Protein AF-A0A316PPR6-F1 (afdb_monomer_lite)

pLDDT: mean 92.32, std 10.1, range [33.56, 98.56]

Secondary structure (DSSP, 8-state):
----PPPPEEE-HHHHHHHHHHHHHHHHHH--EEEEETTT---GGGHHHHTTT--EEEESSHHHHHHHHHHH-SEEEEE-SS--HHHHHHHGGG-SEEEESSHHHHHHHHHHHHHTT-EEEEEEE-SSSS-SSEEGGGS-SSPPTTEEEEEE--S-TT-HHHHHHHHHHHHHHHTTTGGG-SEEEEEE---TT-TTS-HHHHHHHHHHHHHHH--EEEEEESHHHHTTTEEE-SSPPP-SSPPPTT---EEEEETTEEEE----

Radius of gyration: 19.46 Å; chains: 1; bounding box: 50×43×54 Å

Foldseek 3Di:
DPPPDFFFKEFAPVVLVVLLVLQLVLCVLLVAAEAEACVQPVQLLCLCVSLVRHQWYEDAFLVVLQSGCVRNVHAGEYEPPPDDPVRLVSNLVSHLEYEYQDPVCCVVRVVVSVVVVRQYEYEEECPPDPDGGDHLQRDDLEDDPRHQEYEYPQDDLQALVSLLVVVVVCCVRVVSPLLSHAAYEPEDQHLSQDPPGPSVSNSVSSNVSCVVRVHRYYYYHRCSSCPVRMDGDNDAPDDPDDDPPPRRFHWYDDPPHIDTDDHD

Sequence (264 aa):
MEHQTTPPLLIDLEQLRANLEQIWAVTQRTKSRILLDQTAFPAWPLYPMLGLYLSGTTAGTATLARQGLRYMDRDSHGVASGLSPEEFSALLPCCHNITFDSWDQWRQFGPEARAKGVSCALRVTDGRLCRPGIPLDALPEQLPNGINGLQLQLLDPSDPTHLAAALDQVEARLGGLLPGLFQFSVGGSFPLTDPAFDLAGLEEILRRFRARWGLLLYLEVGDAVGRSACAPLPHPPEFPFPFPEGYPPIYVKQGSGARPFSHF

Structure (mmCIF, N/CA/C/O backbone):
data_AF-A0A316PPR6-F1
#
_entry.id   AF-A0A316PPR6-F1
#
loop_
_atom_site.group_PDB
_atom_site.id
_atom_site.type_symbol
_atom_site.label_atom_id
_atom_site.label_alt_id
_atom_site.label_comp_id
_atom_site.label_asym_id
_atom_site.label_entity_id
_atom_site.label_seq_id
_atom_site.pdbx_PDB_ins_code
_atom_site.Cartn_x
_atom_site.Cartn_y
_atom_site.Cartn_z
_atom_site.occupancy
_atom_site.B_iso_or_equiv
_atom_site.auth_seq_id
_atom_site.auth_comp_id
_atom_site.auth_asym_id
_atom_site.auth_atom_id
_atom_site.pdbx_PDB_model_num
ATOM 1 N N . MET A 1 1 ? 33.642 15.760 -10.240 1.00 33.56 1 MET A N 1
ATOM 2 C CA . MET A 1 1 ? 32.846 14.920 -9.326 1.00 33.56 1 MET A CA 1
ATOM 3 C C . MET A 1 1 ? 31.897 14.129 -10.196 1.00 33.56 1 MET A C 1
ATOM 5 O O . MET A 1 1 ? 30.997 14.727 -10.768 1.00 33.56 1 MET A O 1
ATOM 9 N N . GLU A 1 2 ? 32.166 12.844 -10.409 1.00 34.41 2 GLU A N 1
ATOM 10 C CA . GLU A 1 2 ? 31.222 11.970 -11.108 1.00 34.41 2 GLU A CA 1
ATOM 11 C C . GLU A 1 2 ? 29.957 11.888 -10.255 1.00 34.41 2 GLU A C 1
ATOM 13 O O . GLU A 1 2 ? 29.990 11.397 -9.127 1.00 34.41 2 GLU A O 1
ATOM 18 N N . HIS A 1 3 ? 28.847 12.427 -10.760 1.00 41.66 3 HIS A N 1
ATOM 19 C CA . HIS A 1 3 ? 27.539 12.052 -10.249 1.00 41.66 3 HIS A CA 1
ATOM 20 C C . HIS A 1 3 ? 27.423 10.543 -10.458 1.00 41.66 3 HIS A C 1
ATOM 22 O O . HIS A 1 3 ? 27.308 10.090 -11.597 1.00 41.66 3 HIS A O 1
ATOM 28 N N . GLN A 1 4 ? 27.504 9.772 -9.372 1.00 37.00 4 GLN A N 1
ATOM 29 C CA . GLN A 1 4 ? 27.180 8.351 -9.376 1.00 37.00 4 GLN A CA 1
ATOM 30 C C . GLN A 1 4 ? 25.702 8.243 -9.761 1.00 37.00 4 GLN A C 1
ATOM 32 O O . GLN A 1 4 ? 24.800 8.410 -8.944 1.00 37.00 4 GLN A O 1
ATOM 37 N N . THR A 1 5 ? 25.459 8.099 -11.057 1.00 64.88 5 THR A N 1
ATOM 38 C CA . THR A 1 5 ? 24.130 7.971 -11.631 1.00 64.88 5 THR A CA 1
ATOM 39 C C . THR A 1 5 ? 23.692 6.533 -11.407 1.00 64.88 5 THR A C 1
ATOM 41 O O . THR A 1 5 ? 24.414 5.594 -11.743 1.00 64.88 5 THR A O 1
ATOM 44 N N . THR A 1 6 ? 22.532 6.344 -10.775 1.00 69.81 6 THR A N 1
ATOM 45 C CA . THR A 1 6 ? 21.909 5.022 -10.678 1.00 69.81 6 THR A CA 1
ATOM 46 C C . THR A 1 6 ? 21.795 4.452 -12.094 1.00 69.81 6 THR A C 1
ATOM 48 O O . THR A 1 6 ? 21.310 5.164 -12.980 1.00 69.81 6 THR A O 1
ATOM 51 N N . PRO A 1 7 ? 22.270 3.217 -12.345 1.00 83.31 7 PRO A N 1
ATOM 52 C CA . PRO A 1 7 ? 22.237 2.657 -13.686 1.00 83.31 7 PRO A CA 1
ATOM 53 C C . PRO A 1 7 ? 20.787 2.570 -14.189 1.00 83.31 7 PRO A C 1
ATOM 55 O O . PRO A 1 7 ? 19.878 2.351 -13.381 1.00 83.31 7 PRO A O 1
ATOM 58 N N . PRO A 1 8 ? 20.558 2.702 -15.508 1.00 89.88 8 PRO A N 1
ATOM 59 C CA . PRO A 1 8 ? 19.261 2.424 -16.112 1.00 89.88 8 PRO A CA 1
ATOM 60 C C . PRO A 1 8 ? 18.692 1.068 -15.706 1.00 89.88 8 PRO A C 1
ATOM 62 O O . PRO A 1 8 ? 19.435 0.135 -15.411 1.00 89.88 8 PRO A O 1
ATOM 65 N N . LEU A 1 9 ? 17.369 0.940 -15.733 1.00 92.19 9 LEU A N 1
ATOM 66 C CA . LEU A 1 9 ? 16.695 -0.328 -15.46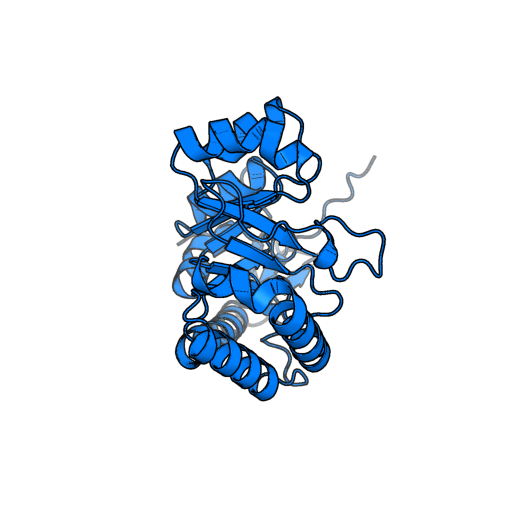2 1.00 92.19 9 LEU A CA 1
ATOM 67 C C . LEU A 1 9 ? 16.468 -1.089 -16.768 1.00 92.19 9 LEU A C 1
ATOM 69 O O . LEU A 1 9 ? 15.945 -0.521 -17.723 1.00 92.19 9 LEU A O 1
ATOM 73 N N . LEU A 1 10 ? 16.812 -2.375 -16.803 1.00 94.75 10 LEU A N 1
ATOM 74 C CA . LEU A 1 10 ? 16.363 -3.318 -17.823 1.00 94.75 10 LEU A CA 1
ATOM 75 C C . LEU A 1 10 ? 15.158 -4.092 -17.295 1.00 94.75 10 LEU A C 1
ATOM 77 O O . LEU A 1 10 ? 15.243 -4.751 -16.260 1.00 94.75 10 LEU A O 1
ATOM 81 N N . ILE A 1 11 ? 14.061 -4.039 -18.043 1.00 95.88 11 ILE A N 1
ATOM 82 C CA . ILE A 1 11 ? 12.789 -4.660 -17.699 1.00 95.88 11 ILE A CA 1
ATOM 83 C C . ILE A 1 11 ? 12.446 -5.757 -18.708 1.00 95.88 11 ILE A C 1
ATOM 85 O O . ILE A 1 11 ? 12.343 -5.538 -19.914 1.00 95.88 11 ILE A O 1
ATOM 89 N N . ASP A 1 12 ? 12.217 -6.956 -18.207 1.00 96.44 12 ASP A N 1
ATOM 90 C CA . ASP A 1 12 ? 11.558 -8.028 -18.933 1.00 96.44 12 ASP A CA 1
ATOM 91 C C . ASP A 1 12 ? 10.039 -7.849 -18.816 1.00 96.44 12 ASP A C 1
ATOM 93 O O . ASP A 1 12 ? 9.458 -8.097 -17.760 1.00 96.44 12 ASP A O 1
ATOM 97 N N . LEU A 1 13 ? 9.391 -7.357 -19.876 1.00 95.81 13 LEU A N 1
ATOM 98 C CA . LEU A 1 13 ? 7.951 -7.077 -19.842 1.00 95.81 13 LEU A CA 1
ATOM 99 C C . LEU A 1 13 ? 7.096 -8.347 -19.737 1.00 95.81 13 LEU A C 1
ATOM 101 O O . LEU A 1 13 ? 5.992 -8.278 -19.198 1.00 95.81 13 LEU A O 1
ATOM 105 N N . GLU A 1 14 ? 7.578 -9.483 -20.244 1.00 96.06 14 GLU A N 1
ATOM 106 C CA . GLU A 1 14 ? 6.859 -10.755 -20.160 1.00 96.06 14 GLU A CA 1
ATOM 107 C C . GLU A 1 14 ? 6.893 -11.274 -18.722 1.00 96.06 14 GLU A C 1
ATOM 109 O O . GLU A 1 14 ? 5.842 -11.530 -18.132 1.00 96.06 14 GLU A O 1
ATOM 114 N N . GLN A 1 15 ? 8.080 -11.295 -18.107 1.00 97.69 15 GLN A N 1
ATOM 115 C CA . GLN A 1 15 ? 8.210 -11.682 -16.703 1.00 97.69 15 GLN A CA 1
ATOM 116 C C . GLN A 1 15 ? 7.502 -10.695 -15.760 1.00 97.69 15 GLN A C 1
ATOM 118 O O . GLN A 1 15 ? 6.862 -11.116 -14.797 1.00 97.69 15 GLN A O 1
ATOM 123 N N . LEU A 1 16 ? 7.560 -9.386 -16.036 1.00 97.88 16 LEU A N 1
ATOM 124 C CA . LEU A 1 16 ? 6.835 -8.376 -15.257 1.00 97.88 16 LEU A CA 1
ATOM 125 C C . LEU A 1 16 ? 5.319 -8.605 -15.325 1.00 97.88 16 LEU A C 1
ATOM 127 O O . LEU A 1 16 ? 4.635 -8.504 -14.308 1.00 97.88 16 LEU A O 1
ATOM 131 N N . ARG A 1 17 ? 4.784 -8.949 -16.502 1.00 98.12 17 ARG A N 1
ATOM 132 C CA . ARG A 1 17 ? 3.368 -9.301 -16.654 1.00 98.12 17 ARG A CA 1
ATOM 133 C C . ARG A 1 17 ? 3.015 -10.555 -15.856 1.00 98.12 17 ARG A C 1
ATOM 135 O O . ARG A 1 17 ? 2.017 -10.528 -15.143 1.00 98.12 17 ARG A O 1
ATOM 142 N N . ALA A 1 18 ? 3.838 -11.602 -15.914 1.00 98.31 18 ALA A N 1
ATOM 143 C CA . ALA A 1 18 ? 3.616 -12.827 -15.143 1.00 98.31 18 ALA A CA 1
ATOM 144 C C . ALA A 1 18 ? 3.579 -12.554 -13.625 1.00 98.31 18 ALA A C 1
ATOM 146 O O . ALA A 1 18 ? 2.682 -13.023 -12.923 1.00 98.31 18 ALA A O 1
ATOM 147 N N . ASN A 1 19 ? 4.494 -11.715 -13.127 1.00 98.50 19 ASN A N 1
ATOM 148 C CA . ASN A 1 19 ? 4.494 -11.261 -11.735 1.00 98.50 19 ASN A CA 1
ATOM 149 C C . ASN A 1 19 ? 3.186 -10.538 -11.373 1.00 98.50 19 ASN A C 1
ATOM 151 O O . ASN A 1 19 ? 2.577 -10.813 -10.338 1.00 98.50 19 ASN A O 1
ATOM 155 N N . LEU A 1 20 ? 2.735 -9.620 -12.233 1.00 98.56 20 LEU A N 1
ATOM 156 C CA . LEU A 1 20 ? 1.503 -8.857 -12.026 1.00 98.56 20 LEU A CA 1
ATOM 157 C C . LEU A 1 20 ? 0.248 -9.734 -12.076 1.00 98.56 20 LEU A C 1
ATOM 159 O O . LEU A 1 20 ? -0.668 -9.516 -11.288 1.00 98.56 20 LEU A O 1
ATOM 163 N N . GLU A 1 21 ? 0.210 -10.748 -12.939 1.00 98.56 21 GLU A N 1
ATOM 164 C CA . GLU A 1 21 ? -0.876 -11.731 -12.996 1.00 98.56 21 GLU A CA 1
ATOM 165 C C . GLU A 1 21 ? -0.954 -12.558 -11.710 1.00 98.56 21 GLU A C 1
ATOM 167 O O . GLU A 1 21 ? -2.046 -12.749 -11.170 1.00 98.56 21 GLU A O 1
ATOM 172 N N . GLN A 1 22 ? 0.192 -12.977 -11.164 1.00 98.31 22 GLN A N 1
ATOM 173 C CA . GLN A 1 22 ? 0.252 -13.670 -9.877 1.00 98.31 22 GLN A CA 1
ATOM 174 C C . GLN A 1 22 ? -0.256 -12.783 -8.733 1.00 98.31 22 GLN A C 1
ATOM 176 O O . GLN A 1 22 ? -1.115 -13.218 -7.962 1.00 98.31 22 GLN A O 1
ATOM 181 N N . ILE A 1 23 ? 0.212 -11.531 -8.655 1.00 98.31 23 ILE A N 1
ATOM 182 C CA . ILE A 1 23 ? -0.244 -10.548 -7.658 1.00 98.31 23 ILE A CA 1
ATOM 183 C C . ILE A 1 23 ? -1.750 -10.295 -7.802 1.00 98.31 23 ILE A C 1
ATOM 185 O O . ILE A 1 23 ? -2.495 -10.328 -6.821 1.00 98.31 23 ILE A O 1
ATOM 189 N N . TRP A 1 24 ? -2.235 -10.098 -9.027 1.00 98.44 24 TRP A N 1
ATOM 190 C CA . TRP A 1 24 ? -3.651 -9.876 -9.290 1.00 98.44 24 TRP A CA 1
ATOM 191 C C . TRP A 1 24 ? -4.502 -11.081 -8.894 1.00 98.44 24 TRP A C 1
ATOM 193 O O . TRP A 1 24 ? -5.570 -10.911 -8.305 1.00 98.44 24 TRP A O 1
ATOM 203 N N . ALA A 1 25 ? -4.027 -12.305 -9.112 1.00 98.38 25 ALA A N 1
ATOM 204 C CA . ALA A 1 25 ? -4.752 -13.505 -8.716 1.00 98.38 25 ALA A CA 1
ATOM 205 C C . ALA A 1 25 ? -4.986 -13.578 -7.189 1.00 98.38 25 ALA A C 1
ATOM 207 O O . ALA A 1 25 ? -6.050 -14.033 -6.757 1.00 98.38 25 ALA A O 1
ATOM 208 N N . VAL A 1 26 ? -4.070 -13.038 -6.371 1.00 98.12 26 VAL A N 1
ATOM 209 C CA . VAL A 1 26 ? -4.265 -12.887 -4.913 1.00 98.12 26 VAL A CA 1
ATOM 210 C C . VAL A 1 26 ? -5.453 -11.974 -4.616 1.00 98.12 26 VAL A C 1
ATOM 212 O O . VAL A 1 26 ? -6.303 -12.319 -3.788 1.00 98.12 26 VAL A O 1
ATOM 215 N N . THR A 1 27 ? -5.578 -10.846 -5.328 1.00 97.00 27 THR A N 1
ATOM 216 C CA . THR A 1 27 ? -6.740 -9.944 -5.191 1.00 97.00 27 THR A CA 1
ATOM 217 C C . THR A 1 27 ? -8.041 -10.674 -5.519 1.00 97.00 27 THR A C 1
ATOM 219 O O . THR A 1 27 ? -9.042 -10.507 -4.829 1.00 97.00 27 THR A O 1
ATOM 222 N N . GLN A 1 28 ? -8.035 -11.563 -6.515 1.00 97.50 28 GLN A N 1
ATOM 223 C CA . GLN A 1 28 ? -9.238 -12.286 -6.922 1.00 97.50 28 GLN A CA 1
ATOM 224 C C . GLN A 1 28 ? -9.682 -13.323 -5.887 1.00 97.50 28 GLN A C 1
ATOM 226 O O . GLN A 1 28 ? -10.890 -13.461 -5.656 1.00 97.50 28 GLN A O 1
ATOM 231 N N . ARG A 1 29 ? -8.729 -14.013 -5.248 1.00 97.88 29 ARG A N 1
ATOM 232 C CA . ARG A 1 29 ? -8.989 -15.053 -4.237 1.00 97.88 29 ARG A CA 1
ATOM 233 C C . ARG A 1 29 ? -9.349 -14.479 -2.868 1.00 97.88 29 ARG A C 1
ATOM 235 O O . ARG A 1 29 ? -10.225 -15.012 -2.194 1.00 97.88 29 ARG A O 1
ATOM 242 N N . THR A 1 30 ? -8.728 -13.371 -2.471 1.00 97.94 30 THR A N 1
ATOM 243 C CA . THR A 1 30 ? -8.913 -12.770 -1.133 1.00 97.94 30 THR A CA 1
ATOM 244 C C . THR A 1 30 ? -9.923 -11.615 -1.119 1.00 97.94 30 THR A C 1
ATOM 246 O O . THR A 1 30 ? -10.519 -11.312 -0.082 1.00 97.94 30 THR A O 1
ATOM 249 N N . LYS A 1 31 ? -10.160 -10.998 -2.286 1.00 97.69 31 LYS A N 1
ATOM 250 C CA . LYS A 1 31 ? -10.811 -9.686 -2.477 1.00 97.69 31 LYS A CA 1
ATOM 251 C C . LYS A 1 31 ? -10.170 -8.560 -1.663 1.00 97.69 31 LYS A C 1
ATOM 253 O O . LYS A 1 31 ? -10.831 -7.571 -1.348 1.00 97.69 31 LYS A O 1
ATOM 258 N N . SER A 1 32 ? -8.897 -8.718 -1.326 1.00 97.50 32 SER A N 1
ATOM 259 C CA . SER A 1 32 ? -8.072 -7.630 -0.826 1.00 97.50 32 SER A CA 1
ATOM 260 C C . SER A 1 32 ? -7.619 -6.738 -1.981 1.00 97.50 32 SER A C 1
ATOM 262 O O . SER A 1 32 ? -7.622 -7.141 -3.148 1.00 97.50 32 SER A O 1
ATOM 264 N N . ARG A 1 33 ? -7.200 -5.524 -1.644 1.00 98.31 33 ARG A N 1
ATOM 265 C CA . ARG A 1 33 ? -6.599 -4.553 -2.555 1.00 98.31 33 ARG A CA 1
ATOM 266 C C . ARG A 1 33 ? -5.097 -4.508 -2.325 1.00 98.31 33 ARG A C 1
ATOM 268 O O . ARG A 1 33 ? -4.641 -4.627 -1.192 1.00 98.31 33 ARG A O 1
ATOM 275 N N . ILE A 1 34 ? -4.333 -4.361 -3.399 1.00 98.25 34 ILE A N 1
ATOM 276 C CA . ILE A 1 34 ? -2.869 -4.378 -3.343 1.00 98.25 34 ILE A CA 1
ATOM 277 C C . ILE A 1 34 ? -2.340 -3.061 -3.896 1.00 98.25 34 ILE A C 1
ATOM 279 O O . ILE A 1 34 ? -2.658 -2.695 -5.029 1.00 98.25 34 ILE A O 1
ATOM 283 N N . LEU A 1 35 ? -1.564 -2.355 -3.083 1.00 98.06 35 LEU A N 1
ATOM 284 C CA . LEU A 1 35 ? -0.933 -1.083 -3.401 1.00 98.06 35 LEU A CA 1
ATOM 285 C C . LEU A 1 35 ? 0.546 -1.297 -3.720 1.00 98.06 35 LEU A C 1
ATOM 287 O O . LEU A 1 35 ? 1.190 -2.179 -3.153 1.00 98.06 35 LEU A O 1
ATOM 291 N N . LEU A 1 36 ? 1.085 -0.474 -4.612 1.00 97.69 36 LEU A N 1
ATOM 292 C CA . LEU A 1 36 ? 2.517 -0.419 -4.879 1.00 97.69 36 LEU A CA 1
ATOM 293 C C . LEU A 1 36 ? 3.223 0.514 -3.887 1.00 97.69 36 LEU A C 1
ATOM 295 O O . LEU A 1 36 ? 2.912 1.707 -3.841 1.00 97.69 36 LEU A O 1
ATOM 299 N N . ASP A 1 37 ? 4.242 0.010 -3.195 1.00 94.25 37 ASP A N 1
ATOM 300 C CA . ASP A 1 37 ? 5.294 0.848 -2.621 1.00 94.25 37 ASP A CA 1
ATOM 301 C C . ASP A 1 37 ? 6.221 1.324 -3.748 1.00 94.25 37 ASP A C 1
ATOM 303 O O . ASP A 1 37 ? 7.026 0.578 -4.313 1.00 94.25 37 ASP A O 1
ATOM 307 N N . GLN A 1 38 ? 6.081 2.601 -4.094 1.00 92.81 38 GLN A N 1
ATOM 308 C CA . GLN A 1 38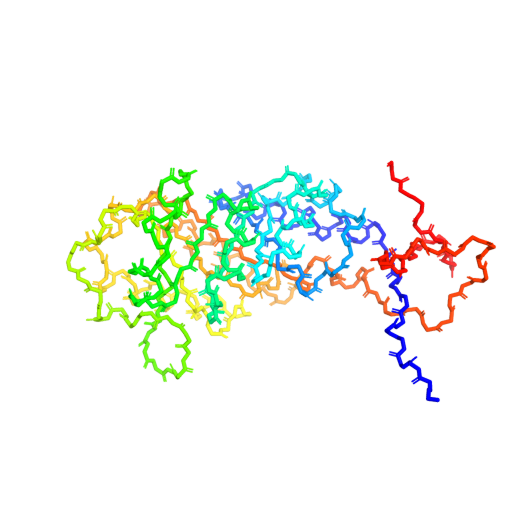 ? 6.789 3.219 -5.212 1.00 92.81 38 GLN A CA 1
ATOM 309 C C . GLN A 1 38 ? 8.301 3.323 -4.984 1.00 92.81 38 GLN A C 1
ATOM 311 O O . GLN A 1 38 ? 9.046 3.495 -5.948 1.00 92.81 38 GLN A O 1
ATOM 316 N N . THR A 1 39 ? 8.762 3.237 -3.733 1.00 90.56 39 THR A N 1
ATOM 317 C CA . THR A 1 39 ? 10.193 3.324 -3.413 1.00 90.56 39 THR A CA 1
ATOM 318 C C . THR A 1 39 ? 10.951 2.072 -3.851 1.00 90.56 39 THR A C 1
ATOM 320 O O . THR A 1 39 ? 12.100 2.169 -4.275 1.00 90.56 39 THR A O 1
ATOM 323 N N . ALA A 1 40 ? 10.279 0.919 -3.835 1.00 91.00 40 ALA A N 1
ATOM 324 C CA . ALA A 1 40 ? 10.831 -0.368 -4.242 1.00 91.00 40 ALA A CA 1
ATOM 325 C C . ALA A 1 40 ? 10.771 -0.597 -5.765 1.00 91.00 40 ALA A C 1
ATOM 327 O O . ALA A 1 40 ? 11.585 -1.321 -6.331 1.00 91.00 40 ALA A O 1
ATOM 328 N N . PHE A 1 41 ? 9.832 0.050 -6.465 1.00 91.75 41 PHE A N 1
ATOM 329 C CA . PHE A 1 41 ? 9.725 -0.046 -7.925 1.00 91.75 41 PHE A CA 1
ATOM 330 C C . PHE A 1 41 ? 9.521 1.332 -8.585 1.00 91.75 41 PHE A C 1
ATOM 332 O O . PHE A 1 41 ? 8.435 1.625 -9.088 1.00 91.75 41 PHE A O 1
ATOM 339 N N . PRO A 1 42 ? 10.564 2.185 -8.648 1.00 88.75 42 PRO A N 1
ATOM 340 C CA . PRO A 1 42 ? 10.471 3.572 -9.121 1.00 88.75 42 PRO A CA 1
ATOM 341 C C . PRO A 1 42 ? 10.415 3.705 -10.660 1.00 88.75 42 PRO A C 1
ATOM 343 O O . PRO A 1 42 ? 10.944 4.653 -11.243 1.00 88.75 42 PRO A O 1
ATOM 346 N N . ALA A 1 43 ? 9.765 2.762 -11.347 1.00 91.75 43 ALA A N 1
ATOM 347 C CA . ALA A 1 43 ? 9.629 2.714 -12.802 1.00 91.75 43 ALA A CA 1
ATOM 348 C C . ALA A 1 43 ? 8.268 3.270 -13.259 1.00 91.75 43 ALA A C 1
ATOM 350 O O . ALA A 1 43 ? 7.503 2.607 -13.962 1.00 91.75 43 ALA A O 1
ATOM 351 N N . TRP A 1 44 ? 7.958 4.506 -12.859 1.00 92.31 44 TRP A N 1
ATOM 352 C CA . TRP A 1 44 ? 6.647 5.127 -13.078 1.00 92.31 44 TRP A CA 1
ATOM 353 C C . TRP A 1 44 ? 6.160 5.231 -14.536 1.00 92.31 44 TRP A C 1
ATOM 355 O O . TRP A 1 44 ? 4.943 5.210 -14.722 1.00 92.31 44 TRP A O 1
ATOM 365 N N . PRO A 1 45 ? 7.005 5.237 -15.593 1.00 91.88 45 PRO A N 1
ATOM 366 C CA . PRO A 1 45 ? 6.514 5.099 -16.966 1.00 91.88 45 PRO A CA 1
ATOM 367 C C . PRO A 1 45 ? 5.760 3.786 -17.236 1.00 91.88 45 PRO A C 1
ATOM 369 O O . PRO A 1 45 ? 4.999 3.710 -18.196 1.00 91.88 45 PRO A O 1
ATOM 372 N N . LEU A 1 46 ? 5.953 2.756 -16.404 1.00 94.38 46 LEU A N 1
ATOM 373 C CA . LEU A 1 46 ? 5.231 1.483 -16.479 1.00 94.38 46 LEU A CA 1
ATOM 374 C C . LEU A 1 46 ? 3.955 1.465 -15.625 1.00 94.38 46 LEU A C 1
ATOM 376 O O . LEU A 1 46 ? 3.171 0.523 -15.735 1.00 94.38 46 LEU A O 1
ATOM 380 N N . TYR A 1 47 ? 3.704 2.480 -14.793 1.00 95.75 47 TYR A N 1
ATOM 381 C CA . TYR A 1 47 ? 2.536 2.500 -13.906 1.00 95.75 47 TYR A CA 1
ATOM 382 C C . TYR A 1 47 ? 1.180 2.400 -14.614 1.00 95.75 47 TYR A C 1
ATOM 384 O O . TYR A 1 47 ? 0.320 1.722 -14.049 1.00 95.75 47 TYR A O 1
ATOM 392 N N . PRO A 1 48 ? 0.977 2.936 -15.836 1.00 95.62 48 PRO A N 1
ATOM 393 C CA . PRO A 1 48 ? -0.260 2.689 -16.574 1.00 95.62 48 PRO A CA 1
ATOM 394 C C . PRO A 1 48 ? -0.540 1.192 -16.782 1.00 95.62 48 PRO A C 1
ATOM 396 O O . PRO A 1 48 ? -1.679 0.747 -16.669 1.00 95.62 48 PRO A O 1
ATOM 399 N N . MET A 1 49 ? 0.504 0.388 -17.022 1.00 96.00 49 MET A N 1
ATOM 400 C CA . MET A 1 49 ? 0.384 -1.068 -17.131 1.00 96.00 49 MET A CA 1
ATOM 401 C C . MET A 1 49 ? 0.131 -1.714 -15.764 1.00 96.00 49 MET A C 1
ATOM 403 O O . MET A 1 49 ? -0.724 -2.590 -15.653 1.00 96.00 49 MET A O 1
ATOM 407 N N . LEU A 1 50 ? 0.844 -1.284 -14.716 1.00 97.56 50 LEU A N 1
ATOM 408 C CA . LEU A 1 50 ? 0.656 -1.813 -13.358 1.00 97.56 50 LEU A CA 1
ATOM 409 C C . LEU A 1 50 ? -0.766 -1.545 -12.840 1.00 97.56 50 LEU A C 1
ATOM 411 O O . LEU A 1 50 ? -1.339 -2.414 -12.188 1.00 97.56 50 LEU A O 1
ATOM 415 N N . GLY A 1 51 ? -1.364 -0.397 -13.171 1.00 97.62 51 GLY A N 1
ATOM 416 C CA . GLY A 1 51 ? -2.733 -0.022 -12.790 1.00 97.62 51 GLY A CA 1
ATOM 417 C C . GLY A 1 51 ? -3.834 -0.915 -13.382 1.00 97.62 51 GLY A C 1
ATOM 418 O O . GLY A 1 51 ? -4.997 -0.810 -12.984 1.00 97.62 51 GLY A O 1
ATOM 419 N N . LEU A 1 52 ? -3.501 -1.821 -14.309 1.00 97.38 52 LEU A N 1
ATOM 420 C CA . LEU A 1 52 ? -4.407 -2.881 -14.767 1.00 97.38 52 LEU A CA 1
ATOM 421 C C . LEU A 1 52 ? -4.533 -4.032 -13.752 1.00 97.38 52 LEU A C 1
ATOM 423 O O . LEU A 1 52 ? -5.519 -4.762 -13.780 1.00 97.38 52 LEU A O 1
ATOM 427 N N . TYR A 1 53 ? -3.552 -4.182 -12.857 1.00 98.31 53 TYR A N 1
ATOM 428 C CA . TYR A 1 53 ? -3.428 -5.307 -11.925 1.00 98.31 53 TYR A CA 1
ATOM 429 C C . TYR A 1 53 ? -3.444 -4.862 -10.456 1.00 98.31 53 TYR A C 1
ATOM 431 O O . TYR A 1 53 ? -3.981 -5.564 -9.598 1.00 98.31 53 TYR A O 1
ATOM 439 N N . LEU A 1 54 ? -2.864 -3.695 -10.163 1.00 98.19 54 LEU A N 1
ATOM 440 C CA . LEU A 1 54 ? -2.765 -3.123 -8.823 1.00 98.19 54 LEU A CA 1
ATOM 441 C C . LEU A 1 54 ? -3.914 -2.154 -8.538 1.00 98.19 54 LEU A C 1
ATOM 443 O O . LEU A 1 54 ? -4.502 -1.547 -9.431 1.00 98.19 54 LEU A O 1
ATOM 447 N N . SER A 1 55 ? -4.230 -2.007 -7.255 1.00 98.06 55 SER A N 1
ATOM 448 C CA . SER A 1 55 ? -5.320 -1.155 -6.778 1.00 98.06 55 SER A CA 1
ATOM 449 C C . SER A 1 55 ? -4.931 0.304 -6.586 1.00 98.06 55 SER A C 1
ATOM 451 O O . SER A 1 55 ? -5.838 1.111 -6.398 1.00 98.06 55 SER A O 1
ATOM 453 N N . GLY A 1 56 ? -3.638 0.632 -6.598 1.00 98.00 56 GLY A N 1
ATOM 454 C CA . GLY A 1 56 ? -3.140 1.966 -6.281 1.00 98.00 56 GLY A CA 1
ATOM 455 C C . GLY A 1 56 ? -1.682 1.982 -5.842 1.00 98.00 56 GLY A C 1
ATOM 456 O O . GLY A 1 56 ? -0.963 0.993 -5.998 1.00 98.00 56 GLY A O 1
ATOM 457 N N . THR A 1 57 ? -1.263 3.098 -5.254 1.00 97.81 57 THR A N 1
ATOM 458 C CA . THR A 1 57 ? 0.078 3.281 -4.691 1.00 97.81 57 THR A CA 1
ATOM 459 C C . THR A 1 57 ? 0.033 3.761 -3.244 1.00 97.81 57 THR A C 1
ATOM 461 O O . THR A 1 57 ? -0.920 4.417 -2.821 1.00 97.81 57 THR A O 1
ATOM 464 N N . THR A 1 58 ? 1.103 3.473 -2.504 1.00 96.19 58 THR A N 1
ATOM 465 C CA . THR A 1 58 ? 1.425 4.126 -1.232 1.00 96.19 58 THR A CA 1
ATOM 466 C C . THR A 1 58 ? 2.540 5.156 -1.465 1.00 96.19 58 THR A C 1
ATOM 468 O O . THR A 1 58 ? 3.425 4.965 -2.308 1.00 96.19 58 THR A O 1
ATOM 471 N N . ALA A 1 59 ? 2.488 6.292 -0.768 1.00 94.75 59 ALA A N 1
ATOM 472 C CA . ALA A 1 59 ? 3.469 7.366 -0.881 1.00 94.75 59 ALA A CA 1
ATOM 473 C C . ALA A 1 59 ? 3.704 8.089 0.452 1.00 94.75 59 ALA A C 1
ATOM 475 O O . ALA A 1 59 ? 2.766 8.495 1.133 1.00 94.75 59 ALA A O 1
ATOM 476 N N . GLY A 1 60 ? 4.977 8.324 0.782 1.00 92.56 60 GLY A N 1
ATOM 477 C CA . GLY A 1 60 ? 5.379 9.180 1.906 1.00 92.56 60 GLY A CA 1
ATOM 478 C C . GLY A 1 60 ? 5.662 10.637 1.523 1.00 92.56 60 GLY A C 1
ATOM 479 O O . GLY A 1 60 ? 5.932 11.450 2.395 1.00 92.56 60 GLY A O 1
ATOM 480 N N . THR A 1 61 ? 5.639 10.989 0.231 1.00 95.81 61 THR A N 1
ATOM 481 C CA . THR A 1 61 ? 5.961 12.346 -0.248 1.00 95.81 61 THR A CA 1
ATOM 482 C C . THR A 1 61 ? 4.981 12.812 -1.319 1.00 95.81 61 THR A C 1
ATOM 484 O O . THR A 1 61 ? 4.455 12.007 -2.092 1.00 95.81 61 THR A O 1
ATOM 487 N N . ALA A 1 62 ? 4.778 14.129 -1.418 1.00 96.50 62 ALA A N 1
ATOM 488 C CA . ALA A 1 62 ? 3.911 14.735 -2.430 1.00 96.50 62 ALA A CA 1
ATOM 489 C C . ALA A 1 62 ? 4.350 14.402 -3.867 1.00 96.50 62 ALA A C 1
ATOM 491 O O . ALA A 1 62 ? 3.516 14.217 -4.752 1.00 96.50 62 ALA A O 1
ATOM 492 N N . THR A 1 63 ? 5.660 14.285 -4.111 1.00 94.94 63 THR A N 1
ATOM 493 C CA . THR A 1 63 ? 6.199 13.903 -5.424 1.00 94.94 63 THR A CA 1
ATOM 494 C C . THR A 1 63 ? 5.756 12.499 -5.821 1.00 94.94 63 THR A C 1
ATOM 496 O O . THR A 1 63 ? 5.195 12.342 -6.905 1.00 94.94 63 THR A O 1
ATOM 499 N N . LEU A 1 64 ? 5.929 11.513 -4.934 1.00 95.44 64 LEU A N 1
ATOM 500 C CA . LEU A 1 64 ? 5.511 10.132 -5.190 1.00 95.44 64 LEU A CA 1
ATOM 501 C C . LEU A 1 64 ? 3.986 10.011 -5.277 1.00 95.44 64 LEU A C 1
ATOM 503 O O . LEU A 1 64 ? 3.474 9.317 -6.151 1.00 95.44 64 LEU A O 1
ATOM 507 N N . ALA A 1 65 ? 3.235 10.701 -4.415 1.00 96.88 65 ALA A N 1
ATOM 508 C CA . ALA A 1 65 ? 1.773 10.669 -4.461 1.00 96.88 65 ALA A CA 1
ATOM 509 C C . ALA A 1 65 ? 1.241 11.234 -5.787 1.00 96.88 65 ALA A C 1
ATOM 511 O O . ALA A 1 65 ? 0.398 10.623 -6.438 1.00 96.88 65 ALA A O 1
ATOM 512 N N . ARG A 1 66 ? 1.800 12.360 -6.247 1.00 96.25 66 ARG A N 1
ATOM 513 C CA . ARG A 1 66 ? 1.462 12.962 -7.542 1.00 96.25 66 ARG A CA 1
ATOM 514 C C . ARG A 1 66 ? 1.834 12.063 -8.720 1.00 96.25 66 ARG A C 1
ATOM 516 O O . ARG A 1 66 ? 1.084 12.014 -9.690 1.00 96.25 66 ARG A O 1
ATOM 523 N N . GLN A 1 67 ? 2.972 11.370 -8.661 1.00 94.88 67 GLN A N 1
ATOM 524 C CA . GLN A 1 67 ? 3.371 10.406 -9.693 1.00 94.88 67 GLN A CA 1
ATOM 525 C C . GLN A 1 67 ? 2.417 9.210 -9.744 1.00 94.88 67 GLN A C 1
ATOM 527 O O . GLN A 1 67 ? 1.925 8.884 -10.822 1.00 94.88 67 GLN A O 1
ATOM 532 N N . GLY A 1 68 ? 2.118 8.598 -8.595 1.00 96.25 68 GLY A N 1
ATOM 533 C CA . GLY A 1 68 ? 1.169 7.491 -8.493 1.00 96.25 68 GLY A CA 1
ATOM 534 C C . GLY A 1 68 ? -0.211 7.872 -9.024 1.00 96.25 68 GLY A C 1
ATOM 535 O O . GLY A 1 68 ? -0.723 7.209 -9.923 1.00 96.25 68 GLY A O 1
ATOM 536 N N . LEU A 1 69 ? -0.757 8.999 -8.559 1.00 96.06 69 LEU A N 1
ATOM 537 C CA . LEU A 1 69 ? -2.053 9.501 -9.012 1.00 96.06 69 LEU A CA 1
ATOM 538 C C . LEU A 1 69 ? -2.068 9.789 -10.520 1.00 96.06 69 LEU A C 1
ATOM 540 O O . LEU A 1 69 ? -2.998 9.389 -11.208 1.00 96.06 69 LEU A O 1
ATOM 544 N N . ARG A 1 70 ? -1.025 10.438 -11.054 1.00 95.44 70 ARG A N 1
ATOM 545 C CA . ARG A 1 70 ? -0.957 10.810 -12.476 1.00 95.44 70 ARG A CA 1
ATOM 546 C C . ARG A 1 70 ? -0.782 9.616 -13.412 1.00 95.44 70 ARG A C 1
ATOM 548 O O . ARG A 1 70 ? -1.374 9.615 -14.485 1.00 95.44 70 ARG A O 1
ATOM 555 N N . TYR A 1 71 ? 0.107 8.682 -13.076 1.00 95.31 71 TYR A N 1
ATOM 556 C CA . TYR A 1 71 ? 0.530 7.632 -14.007 1.00 95.31 71 TYR A CA 1
ATOM 557 C C . TYR A 1 71 ? -0.159 6.291 -13.760 1.00 95.31 71 TYR A C 1
ATOM 559 O O . TYR A 1 71 ? -0.362 5.552 -14.717 1.00 95.31 71 TYR A O 1
ATOM 567 N N . MET A 1 72 ? -0.510 5.954 -12.515 1.00 97.00 72 MET A N 1
ATOM 568 C CA . MET A 1 72 ? -1.267 4.730 -12.238 1.00 97.00 72 MET A CA 1
ATOM 569 C C . MET A 1 72 ? -2.776 4.954 -12.357 1.00 97.00 72 MET A C 1
ATOM 571 O O . MET A 1 72 ? -3.474 4.028 -12.756 1.00 97.00 72 MET A O 1
ATOM 575 N N . ASP A 1 73 ? -3.261 6.161 -12.035 1.00 96.06 73 ASP A N 1
ATOM 576 C CA . ASP A 1 73 ? -4.683 6.541 -12.078 1.00 96.06 73 ASP A CA 1
ATOM 577 C C . ASP A 1 73 ? -5.590 5.544 -11.325 1.00 96.06 73 ASP A C 1
ATOM 579 O O . ASP A 1 73 ? -6.535 4.935 -11.843 1.00 96.06 73 ASP A O 1
ATOM 583 N N . ARG A 1 74 ? -5.206 5.300 -10.071 1.00 97.62 74 ARG A N 1
ATOM 584 C CA . ARG A 1 74 ? -5.837 4.375 -9.122 1.00 97.62 74 ARG A CA 1
ATOM 585 C C . ARG A 1 74 ? -5.808 4.990 -7.720 1.00 97.62 74 ARG A C 1
ATOM 587 O O . ARG A 1 74 ? -5.542 6.184 -7.568 1.00 97.62 74 ARG A O 1
ATOM 594 N N . ASP A 1 75 ? -6.083 4.197 -6.686 1.00 97.19 75 ASP A N 1
ATOM 595 C CA . ASP A 1 75 ? -6.019 4.689 -5.313 1.00 97.19 75 ASP A CA 1
ATOM 596 C C . ASP A 1 75 ? -4.630 5.250 -4.993 1.00 97.19 75 ASP A C 1
ATOM 598 O O . ASP A 1 75 ? -3.606 4.786 -5.492 1.00 97.19 75 ASP A O 1
ATOM 602 N N . SER A 1 76 ? -4.603 6.261 -4.131 1.00 97.62 76 SER A N 1
ATOM 603 C CA . SER A 1 76 ? -3.375 6.941 -3.731 1.00 97.62 76 SER A CA 1
ATOM 604 C C . SER A 1 76 ? -3.419 7.103 -2.223 1.00 97.62 76 SER A C 1
ATOM 606 O O . SER A 1 76 ? -4.267 7.828 -1.693 1.00 97.62 76 SER A O 1
ATOM 608 N N . HIS A 1 77 ? -2.578 6.345 -1.531 1.00 98.06 77 HIS A N 1
ATOM 609 C CA . HIS A 1 77 ? -2.529 6.277 -0.078 1.00 98.06 77 HIS A CA 1
ATOM 610 C C . HIS A 1 77 ? -1.292 7.029 0.418 1.00 98.06 77 HIS A C 1
ATOM 612 O O . HIS A 1 77 ? -0.158 6.667 0.114 1.00 98.06 77 HIS A O 1
ATOM 618 N N . GLY A 1 78 ? -1.512 8.099 1.172 1.00 97.00 78 GLY A N 1
ATOM 619 C CA . GLY A 1 78 ? -0.469 8.877 1.823 1.00 97.00 78 GLY A CA 1
ATOM 620 C C . GLY A 1 78 ? -0.120 8.323 3.202 1.00 97.00 78 GLY A C 1
ATOM 621 O O . GLY A 1 78 ? -0.990 7.847 3.930 1.00 97.00 78 GLY A O 1
ATOM 622 N N . VAL A 1 79 ? 1.142 8.446 3.599 1.00 95.12 79 VAL A N 1
ATOM 623 C CA . VAL A 1 79 ? 1.580 8.216 4.982 1.00 95.12 79 VAL A CA 1
ATOM 624 C C . VAL A 1 79 ? 2.122 9.526 5.538 1.00 95.12 79 VAL A C 1
ATOM 626 O O . VAL A 1 79 ? 3.127 10.042 5.052 1.00 95.12 79 VAL A O 1
ATOM 629 N N . ALA A 1 80 ? 1.472 10.062 6.570 1.00 94.00 80 ALA A N 1
ATOM 630 C CA . ALA A 1 80 ? 1.835 11.330 7.201 1.00 94.00 80 ALA A CA 1
ATOM 631 C C . ALA A 1 80 ? 2.943 11.158 8.258 1.00 94.00 80 ALA A C 1
ATOM 633 O O . ALA A 1 80 ? 2.812 11.609 9.392 1.00 94.00 80 ALA A O 1
ATOM 634 N N . SER A 1 81 ? 4.038 10.489 7.894 1.00 90.81 81 SER A N 1
ATOM 635 C CA . SER A 1 81 ? 5.153 10.201 8.803 1.00 90.81 81 SER A CA 1
ATOM 636 C C . SER A 1 81 ? 6.140 11.364 8.849 1.00 90.81 81 SER A C 1
ATOM 638 O O . SER A 1 81 ? 6.921 11.547 7.921 1.00 90.81 81 SER A O 1
ATOM 640 N N . GLY A 1 82 ? 6.152 12.113 9.953 1.00 87.81 82 GLY A N 1
ATOM 641 C CA . GLY A 1 82 ? 7.174 13.138 10.206 1.00 87.81 82 GLY A CA 1
ATOM 642 C C . GLY A 1 82 ? 7.115 14.346 9.267 1.00 87.81 82 GLY A C 1
ATOM 643 O O . GLY A 1 82 ? 8.117 15.038 9.128 1.00 87.81 82 GLY A O 1
ATOM 644 N N . LEU A 1 83 ? 5.964 14.585 8.631 1.00 93.50 83 LEU A N 1
ATOM 645 C CA . LEU A 1 83 ? 5.785 15.676 7.675 1.00 93.50 83 LEU A CA 1
ATOM 646 C C . LEU A 1 83 ? 5.657 17.035 8.366 1.00 93.50 83 LEU A C 1
ATOM 648 O O . LEU A 1 83 ? 4.978 17.167 9.390 1.00 93.50 83 LEU A O 1
ATOM 652 N N . SER A 1 84 ? 6.240 18.061 7.750 1.00 96.50 84 SER A N 1
ATOM 653 C CA . SER A 1 84 ? 5.928 19.456 8.055 1.00 96.50 84 SER A CA 1
ATOM 654 C C . SER A 1 84 ? 4.513 19.827 7.566 1.00 96.50 84 SER A C 1
ATOM 656 O O . SER A 1 84 ? 3.949 19.139 6.707 1.00 96.50 84 SER A O 1
ATOM 658 N N . PRO A 1 85 ? 3.912 20.928 8.061 1.00 97.12 85 PRO A N 1
ATOM 659 C CA . PRO A 1 85 ? 2.649 21.438 7.525 1.00 97.12 85 PRO A CA 1
ATOM 660 C C . PRO A 1 85 ? 2.680 21.708 6.017 1.00 97.12 85 PRO A C 1
ATOM 662 O O . PRO A 1 85 ? 1.711 21.419 5.320 1.00 97.12 85 PRO A O 1
ATOM 665 N N . GLU A 1 86 ? 3.793 22.224 5.499 1.00 97.69 86 GLU A N 1
ATOM 666 C CA . GLU A 1 86 ? 3.982 22.491 4.072 1.00 97.69 86 GLU A CA 1
ATOM 667 C C . GLU A 1 86 ? 4.038 21.191 3.261 1.00 97.69 86 GLU A C 1
ATOM 669 O O . GLU A 1 86 ? 3.394 21.080 2.216 1.00 97.69 86 GLU A O 1
ATOM 674 N N . GLU A 1 87 ? 4.768 20.186 3.752 1.00 97.81 87 GLU A N 1
ATOM 675 C CA . GLU A 1 87 ? 4.852 18.871 3.112 1.00 97.81 87 GLU A CA 1
ATOM 676 C C . GLU A 1 87 ? 3.496 18.160 3.108 1.00 97.81 87 GLU A C 1
ATOM 678 O O . GLU A 1 87 ? 3.096 17.590 2.089 1.00 97.81 87 GLU A O 1
ATOM 683 N N . PHE A 1 88 ? 2.757 18.240 4.218 1.00 98.12 88 PHE A N 1
ATOM 684 C CA . PHE A 1 88 ? 1.408 17.695 4.320 1.00 98.12 88 PHE A CA 1
ATOM 685 C C . PHE A 1 88 ? 0.438 18.401 3.364 1.00 98.12 88 PHE A C 1
ATOM 687 O O . PHE A 1 88 ? -0.285 17.736 2.623 1.00 98.12 88 PHE A O 1
ATOM 694 N N . SER A 1 89 ? 0.470 19.736 3.318 1.00 97.56 89 SER A N 1
ATOM 695 C CA . SER A 1 89 ? -0.346 20.546 2.406 1.00 97.56 89 SER A CA 1
ATOM 696 C C . SER A 1 89 ? -0.082 20.204 0.933 1.00 97.56 89 SER A C 1
ATOM 698 O O . SER A 1 89 ? -1.008 20.178 0.120 1.00 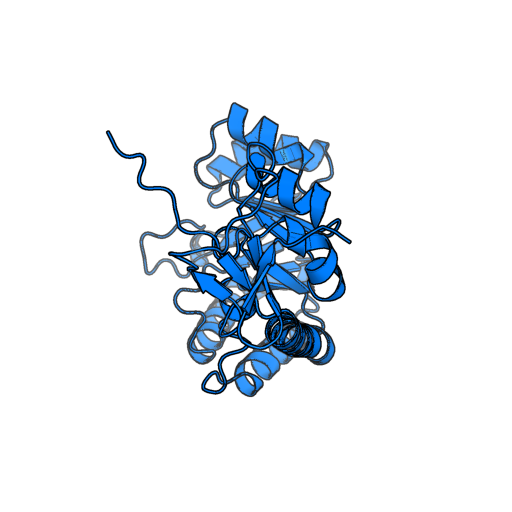97.56 89 SER A O 1
ATOM 700 N N . ALA A 1 90 ? 1.163 19.865 0.582 1.00 98.00 90 ALA A N 1
ATOM 701 C CA . ALA A 1 90 ? 1.519 19.395 -0.755 1.00 98.00 90 ALA A CA 1
ATOM 702 C C . ALA A 1 90 ? 1.079 17.944 -1.032 1.00 98.00 90 ALA A C 1
ATOM 704 O O . ALA A 1 90 ? 0.740 17.614 -2.172 1.00 98.00 90 ALA A O 1
ATOM 705 N N . LEU A 1 91 ? 1.099 17.071 -0.018 1.00 97.94 91 LEU A N 1
ATOM 706 C CA . LEU A 1 91 ? 0.718 15.659 -0.131 1.00 97.94 91 LEU A CA 1
ATOM 707 C C . LEU A 1 91 ? -0.800 15.485 -0.260 1.00 97.94 91 LEU A C 1
ATOM 709 O O . LEU A 1 91 ? -1.263 14.755 -1.136 1.00 97.94 91 LEU A O 1
ATOM 713 N N . LEU A 1 92 ? -1.565 16.171 0.592 1.00 97.94 92 LEU A N 1
ATOM 714 C CA . LEU A 1 92 ? -3.002 15.977 0.787 1.00 97.94 92 LEU A CA 1
ATOM 715 C C . LEU A 1 92 ? -3.837 15.984 -0.512 1.00 97.94 92 LEU A C 1
ATOM 717 O O . LEU A 1 92 ? -4.654 15.078 -0.679 1.00 97.94 92 LEU A O 1
ATOM 721 N N . PRO A 1 93 ? -3.644 16.918 -1.468 1.00 97.62 93 PRO A N 1
ATOM 722 C CA . PRO A 1 93 ? -4.425 16.947 -2.708 1.00 97.62 93 PRO A CA 1
ATOM 723 C C . PRO A 1 93 ? -4.216 15.726 -3.611 1.00 97.62 93 PRO A C 1
ATOM 725 O O . PRO A 1 93 ? -4.986 15.526 -4.547 1.00 97.62 93 PRO A O 1
ATOM 728 N N . CYS A 1 94 ? -3.165 14.940 -3.369 1.00 97.62 94 CYS A N 1
ATOM 729 C CA . CYS A 1 94 ? -2.816 13.774 -4.170 1.00 97.62 94 CYS A CA 1
ATOM 730 C C . CYS A 1 94 ? -3.288 12.455 -3.542 1.00 97.62 94 CYS A C 1
ATOM 732 O O . CYS A 1 94 ? -2.960 11.401 -4.084 1.00 97.62 94 CYS A O 1
ATOM 734 N N . CYS A 1 95 ? -3.999 12.481 -2.409 1.00 97.94 95 CYS A N 1
ATOM 735 C CA . CYS A 1 95 ? -4.327 11.291 -1.625 1.00 97.94 95 CYS A CA 1
ATOM 736 C C . CYS A 1 95 ? -5.839 11.060 -1.510 1.00 97.94 95 CYS A C 1
ATOM 738 O O . CYS A 1 95 ? -6.606 11.962 -1.192 1.00 97.94 95 CYS A O 1
ATOM 740 N N . HIS A 1 96 ? -6.247 9.806 -1.691 1.00 97.69 96 HIS A N 1
ATOM 741 C CA . HIS A 1 96 ? -7.591 9.310 -1.383 1.00 97.69 96 HIS A CA 1
ATOM 742 C C . HIS A 1 96 ? -7.697 8.836 0.076 1.00 97.69 96 HIS A C 1
ATOM 744 O O . HIS A 1 96 ? -8.768 8.883 0.686 1.00 97.69 96 HIS A O 1
ATOM 750 N N . ASN A 1 97 ? -6.570 8.402 0.647 1.00 98.06 97 ASN A N 1
ATOM 751 C CA . ASN A 1 97 ? -6.444 7.944 2.024 1.00 98.06 97 ASN A CA 1
ATOM 752 C C . ASN A 1 97 ? -5.145 8.473 2.642 1.00 98.06 97 ASN A C 1
ATOM 754 O O . ASN A 1 97 ? -4.141 8.550 1.937 1.00 98.06 97 ASN A O 1
ATOM 758 N N . ILE A 1 98 ? -5.151 8.820 3.929 1.00 98.19 98 ILE A N 1
ATOM 759 C CA . ILE A 1 98 ? -3.954 9.164 4.698 1.00 98.19 98 ILE A CA 1
ATOM 760 C C . ILE A 1 98 ? -3.900 8.356 5.996 1.00 98.19 98 ILE A C 1
ATOM 762 O O . ILE A 1 98 ? -4.830 8.383 6.806 1.00 98.19 98 ILE A O 1
ATOM 766 N N . THR A 1 99 ? -2.763 7.701 6.221 1.00 97.75 99 THR A N 1
ATOM 767 C CA . THR A 1 99 ? -2.423 7.050 7.490 1.00 97.75 99 THR A CA 1
ATOM 768 C C . THR A 1 99 ? -1.572 7.983 8.354 1.00 97.75 99 THR A C 1
ATOM 770 O O . THR A 1 99 ? -0.557 8.505 7.890 1.00 97.75 99 THR A O 1
ATOM 773 N N . PHE A 1 100 ? -1.953 8.150 9.622 1.00 97.50 100 PHE A N 1
ATOM 774 C CA . PHE A 1 100 ? -1.187 8.886 10.635 1.00 97.50 100 PHE A CA 1
ATOM 775 C C . PHE A 1 100 ? -0.512 7.925 11.619 1.00 97.50 100 PHE A C 1
ATOM 777 O O . PHE A 1 100 ? -1.119 6.948 12.054 1.00 97.50 100 PHE A O 1
ATOM 784 N N . ASP A 1 101 ? 0.720 8.225 12.017 1.00 95.19 101 ASP A N 1
ATOM 785 C CA . ASP A 1 101 ? 1.510 7.421 12.955 1.00 95.19 101 ASP A CA 1
ATOM 786 C C . ASP A 1 101 ? 1.259 7.767 14.422 1.00 95.19 101 ASP A C 1
ATOM 788 O O . ASP A 1 101 ? 1.609 6.988 15.310 1.00 95.19 101 ASP A O 1
ATOM 792 N N . SER A 1 102 ? 0.682 8.938 14.698 1.00 95.00 102 SER A N 1
ATOM 793 C CA . SER A 1 102 ? 0.458 9.407 16.062 1.00 95.00 102 SER A CA 1
ATOM 794 C C . SER A 1 102 ? -0.813 10.235 16.219 1.00 95.00 102 SER A C 1
ATOM 796 O O . SER A 1 102 ? -1.355 10.812 15.272 1.00 95.00 102 SER A O 1
ATOM 798 N N . TRP A 1 103 ? -1.263 10.349 17.470 1.00 95.06 103 TRP A N 1
ATOM 799 C CA . TRP A 1 103 ? -2.361 11.238 17.836 1.00 95.06 103 TRP A CA 1
ATOM 800 C C . TRP A 1 103 ? -2.045 12.715 17.595 1.00 95.06 103 TRP A C 1
ATOM 802 O O . TRP A 1 103 ? -2.955 13.478 17.286 1.00 95.06 103 TRP A O 1
ATOM 812 N N . ASP A 1 104 ? -0.781 13.127 17.717 1.00 95.44 104 ASP A N 1
ATOM 813 C CA . ASP A 1 104 ? -0.365 14.502 17.420 1.00 95.44 104 ASP A CA 1
ATOM 814 C C . ASP A 1 104 ? -0.544 14.831 15.943 1.00 95.44 104 ASP A C 1
ATOM 816 O O . ASP A 1 104 ? -1.157 15.844 15.615 1.00 95.44 104 ASP A O 1
ATOM 820 N N . GLN A 1 105 ? -0.115 13.928 15.059 1.00 96.38 105 GLN A N 1
ATOM 821 C CA . GLN A 1 105 ? -0.326 14.077 13.621 1.00 96.38 105 GLN A CA 1
ATOM 822 C C . GLN A 1 105 ? -1.818 14.100 13.281 1.00 96.38 105 GLN A C 1
ATOM 824 O O . GLN A 1 105 ? -2.258 14.961 12.524 1.00 96.38 105 GLN A O 1
ATOM 829 N N . TRP A 1 106 ? -2.622 13.217 13.885 1.00 97.00 106 TRP A N 1
ATOM 830 C CA . TRP A 1 106 ? -4.076 13.252 13.711 1.00 97.00 106 TRP A CA 1
ATOM 831 C C . TRP A 1 106 ? -4.685 14.589 14.153 1.00 97.00 106 TRP A C 1
ATOM 833 O O . TRP A 1 106 ? -5.491 15.167 13.427 1.00 97.00 106 TRP A O 1
ATOM 843 N N . ARG A 1 107 ? -4.299 15.108 15.325 1.00 96.50 107 ARG A N 1
ATOM 844 C CA . ARG A 1 107 ? -4.787 16.401 15.831 1.00 96.50 107 ARG A CA 1
ATOM 845 C C . ARG A 1 107 ? -4.399 17.558 14.917 1.00 96.50 107 ARG A C 1
ATOM 847 O O . ARG A 1 107 ? -5.209 18.456 14.710 1.00 96.50 107 ARG A O 1
ATOM 854 N N . GLN A 1 108 ? -3.178 17.529 14.392 1.00 96.94 108 GLN A N 1
ATOM 855 C CA . GLN A 1 108 ? -2.629 18.591 13.560 1.00 96.94 108 GLN A CA 1
ATOM 856 C C . GLN A 1 108 ? -3.218 18.588 12.143 1.00 96.94 108 GLN A C 1
ATOM 858 O O . GLN A 1 108 ? -3.605 19.638 11.641 1.00 96.94 108 GLN A O 1
ATOM 863 N N . PHE A 1 109 ? -3.305 17.417 11.511 1.00 97.88 109 PHE A N 1
ATOM 864 C CA . PHE A 1 109 ? -3.571 17.279 10.076 1.00 97.88 109 PHE A CA 1
ATOM 865 C C . PHE A 1 109 ? -4.935 16.657 9.746 1.00 97.88 109 PHE A C 1
ATOM 867 O O . PHE A 1 109 ? -5.504 16.897 8.679 1.00 97.88 109 PHE A O 1
ATOM 874 N N . GLY A 1 110 ? -5.501 15.876 10.667 1.00 97.31 110 GLY A N 1
ATOM 875 C CA . GLY A 1 110 ? -6.774 15.177 10.491 1.00 97.31 110 GLY A CA 1
ATOM 876 C C . GLY A 1 110 ? -7.963 16.084 10.151 1.00 97.31 110 GLY A C 1
ATOM 877 O O . GLY A 1 110 ? -8.720 15.743 9.239 1.00 97.31 110 GLY A O 1
ATOM 878 N N . PRO A 1 111 ? -8.155 17.244 10.816 1.00 97.06 111 PRO A N 1
ATOM 879 C CA . PRO A 1 111 ? -9.244 18.159 10.477 1.00 97.06 111 PRO A CA 1
ATOM 880 C C . PRO A 1 111 ? -9.215 18.623 9.015 1.00 97.06 111 PRO A C 1
ATOM 882 O O . PRO A 1 111 ? -10.261 18.643 8.364 1.00 97.06 111 PRO A O 1
ATOM 885 N N . GLU A 1 112 ? -8.032 18.943 8.483 1.00 97.31 112 GLU A N 1
ATOM 886 C CA . GLU A 1 112 ? -7.870 19.378 7.092 1.00 97.31 112 GLU A CA 1
ATOM 887 C C . GLU A 1 112 ? -8.140 18.231 6.110 1.00 97.31 112 GLU A C 1
ATOM 889 O O . GLU A 1 112 ? -8.916 18.400 5.167 1.00 97.31 112 GLU A O 1
ATOM 894 N N . ALA A 1 113 ? -7.582 17.042 6.373 1.00 97.56 113 ALA A N 1
ATOM 895 C CA . ALA A 1 113 ? -7.824 15.852 5.555 1.00 97.56 113 ALA A CA 1
ATOM 896 C C . ALA A 1 113 ? -9.321 15.534 5.440 1.00 97.56 113 ALA A C 1
ATOM 898 O O . ALA A 1 113 ? -9.857 15.352 4.344 1.00 97.56 113 ALA A O 1
ATOM 899 N N . ARG A 1 114 ? -10.029 15.563 6.575 1.00 96.44 114 ARG A N 1
ATOM 900 C CA . ARG A 1 114 ? -11.478 15.343 6.628 1.00 96.44 114 ARG A CA 1
ATOM 901 C C . ARG A 1 114 ? -12.261 16.409 5.876 1.00 96.44 114 ARG A C 1
ATOM 903 O O . ARG A 1 114 ? -13.215 16.071 5.182 1.00 96.44 114 ARG A O 1
ATOM 910 N N . ALA A 1 115 ? -11.879 17.680 6.000 1.00 96.94 115 ALA A N 1
ATOM 911 C CA . ALA A 1 115 ? -12.537 18.771 5.283 1.00 96.94 115 ALA A CA 1
ATOM 912 C C . ALA A 1 115 ? -12.411 18.622 3.755 1.00 96.94 115 ALA A C 1
ATOM 914 O O . ALA A 1 115 ? -13.286 19.074 3.019 1.00 96.94 115 ALA A O 1
ATOM 915 N N . LYS A 1 116 ? -11.355 17.950 3.278 1.00 96.56 116 LYS A N 1
ATOM 916 C CA . LYS A 1 116 ? -11.156 17.583 1.867 1.00 96.56 116 LYS A CA 1
ATOM 917 C C . LYS A 1 116 ? -11.821 16.262 1.463 1.00 96.56 116 LYS A C 1
ATOM 919 O O . LYS A 1 116 ? -11.734 15.885 0.300 1.00 96.56 116 LYS A O 1
ATOM 924 N N . GLY A 1 117 ? -12.489 15.571 2.388 1.00 95.88 117 GLY A N 1
ATOM 925 C CA . GLY A 1 117 ? -13.125 14.277 2.135 1.00 95.88 117 GLY A CA 1
ATOM 926 C C . GLY A 1 117 ? -12.143 13.107 2.023 1.00 95.88 117 GLY A C 1
ATOM 927 O O . GLY A 1 117 ? -12.525 12.048 1.532 1.00 95.88 117 GLY A O 1
ATOM 928 N N . VAL A 1 118 ? -10.895 13.279 2.467 1.00 97.56 118 VAL A N 1
ATOM 929 C CA . VAL A 1 118 ? -9.872 12.229 2.424 1.00 97.56 118 VAL A CA 1
ATOM 930 C C . VAL A 1 118 ? -10.102 11.235 3.561 1.00 97.56 118 VAL A C 1
ATOM 932 O O . VAL A 1 118 ? -10.310 11.615 4.717 1.00 97.56 118 VAL A O 1
ATOM 935 N N . SER A 1 119 ? -10.069 9.943 3.228 1.00 97.56 119 SER A N 1
ATOM 936 C CA . SER A 1 119 ? -10.202 8.865 4.207 1.00 97.56 119 SER A CA 1
ATOM 937 C C . SER A 1 119 ? -9.008 8.866 5.159 1.00 97.56 119 SER A C 1
ATOM 939 O O . SER A 1 119 ? -7.881 9.068 4.720 1.00 97.56 119 SER A O 1
ATOM 941 N N . CYS A 1 120 ? -9.228 8.622 6.449 1.00 98.31 120 CYS A N 1
ATOM 942 C CA . CYS A 1 120 ? -8.158 8.688 7.442 1.00 98.31 120 CYS A CA 1
ATOM 943 C C . CYS A 1 120 ? -8.027 7.379 8.224 1.00 98.31 120 CYS A C 1
ATOM 945 O O . CYS A 1 120 ? -9.024 6.811 8.684 1.00 98.31 120 CYS A O 1
ATOM 947 N N . ALA A 1 121 ? -6.786 6.937 8.408 1.00 98.12 121 ALA A N 1
ATOM 948 C CA . ALA A 1 121 ? -6.431 5.754 9.177 1.00 98.12 121 ALA A CA 1
ATOM 949 C C . ALA A 1 121 ? -5.337 6.054 10.210 1.00 98.12 121 ALA A C 1
ATOM 951 O O . ALA A 1 121 ? -4.606 7.040 10.099 1.00 98.12 121 ALA A O 1
ATOM 952 N N . LEU A 1 122 ? -5.210 5.189 11.215 1.00 97.50 122 LEU A N 1
ATOM 953 C CA . LEU A 1 122 ? -4.120 5.241 12.192 1.00 97.50 122 LEU A CA 1
ATOM 954 C C . LEU A 1 122 ? -3.206 4.032 12.029 1.00 97.50 122 LEU A C 1
ATOM 956 O O . LEU A 1 122 ? -3.685 2.899 11.930 1.00 97.50 122 LEU A O 1
ATOM 960 N N . ARG A 1 123 ? -1.892 4.252 12.046 1.00 96.06 123 ARG A N 1
ATOM 961 C CA . ARG A 1 123 ? -0.927 3.163 12.142 1.00 96.06 123 ARG A CA 1
ATOM 962 C C . ARG A 1 123 ? -0.911 2.618 13.563 1.00 96.06 123 ARG A C 1
ATOM 964 O O . ARG A 1 123 ? -0.819 3.380 14.524 1.00 96.06 123 ARG A O 1
ATOM 971 N N . VAL A 1 124 ? -0.964 1.297 13.685 1.00 94.56 124 VAL A N 1
ATOM 972 C CA . VAL A 1 124 ? -0.953 0.577 14.957 1.00 94.56 124 VAL A CA 1
ATOM 973 C C . VAL A 1 124 ? 0.237 -0.369 15.043 1.00 94.56 124 VAL A C 1
ATOM 975 O O . VAL A 1 124 ? 0.668 -0.946 14.043 1.00 94.56 124 VAL A O 1
ATOM 978 N N . THR A 1 125 ? 0.764 -0.529 16.253 1.00 90.25 125 THR A N 1
ATOM 979 C CA . THR A 1 125 ? 1.929 -1.371 16.550 1.00 90.25 125 THR A CA 1
ATOM 980 C C . THR A 1 125 ? 1.683 -2.215 17.796 1.00 90.25 125 THR A C 1
ATOM 982 O O . THR A 1 125 ? 0.933 -1.819 18.687 1.00 90.25 125 THR A O 1
ATOM 985 N N . ASP A 1 126 ? 2.342 -3.368 17.892 1.00 79.31 126 ASP A N 1
ATOM 986 C CA . ASP A 1 126 ? 2.310 -4.223 19.085 1.00 79.31 126 ASP A CA 1
ATOM 987 C C . ASP A 1 126 ? 3.108 -3.643 20.274 1.00 79.31 126 ASP A C 1
ATOM 989 O O . ASP A 1 126 ? 3.103 -4.214 21.364 1.00 79.31 126 ASP A O 1
ATOM 993 N N . GLY A 1 127 ? 3.790 -2.509 20.067 1.00 68.69 127 GLY A N 1
ATOM 994 C CA . GLY A 1 127 ? 4.537 -1.776 21.090 1.00 68.69 127 GLY A CA 1
ATOM 995 C C . GLY A 1 127 ? 5.882 -2.401 21.468 1.00 68.69 127 GLY A C 1
ATOM 996 O O . GLY A 1 127 ? 6.552 -1.888 22.361 1.00 68.69 127 GLY A O 1
ATOM 997 N N . ARG A 1 128 ? 6.308 -3.488 20.809 1.00 63.16 128 ARG A N 1
ATOM 998 C CA . ARG A 1 128 ? 7.539 -4.215 21.170 1.00 63.16 128 ARG A CA 1
ATOM 999 C C . ARG A 1 128 ? 8.813 -3.597 20.596 1.00 63.16 128 ARG A C 1
ATOM 1001 O O . ARG A 1 128 ? 9.908 -3.963 21.013 1.00 63.16 128 ARG A O 1
ATOM 1008 N N . LEU A 1 129 ? 8.686 -2.664 19.656 1.00 61.12 129 LEU A N 1
ATOM 1009 C CA . LEU A 1 129 ? 9.802 -2.004 18.980 1.00 61.12 129 LEU A CA 1
ATOM 1010 C C . LEU A 1 129 ? 9.562 -0.493 18.900 1.00 61.12 129 LEU A C 1
ATOM 1012 O O . LEU A 1 129 ? 8.419 -0.060 18.769 1.00 61.12 129 LEU A O 1
ATOM 1016 N N . CYS A 1 130 ? 10.640 0.302 18.919 1.00 61.28 130 CYS A N 1
ATOM 1017 C CA . CYS A 1 130 ? 10.626 1.755 18.692 1.00 61.28 130 CYS A CA 1
ATOM 1018 C C . CYS A 1 130 ? 10.267 2.086 17.231 1.00 61.28 130 CYS A C 1
ATOM 1020 O O . CYS A 1 130 ? 11.092 2.592 16.473 1.00 61.28 130 CYS A O 1
ATOM 1022 N N . ARG A 1 131 ? 9.055 1.726 16.809 1.00 69.75 131 ARG A N 1
ATOM 1023 C CA . ARG A 1 131 ? 8.533 1.924 15.459 1.00 69.75 131 ARG A CA 1
ATOM 1024 C C . ARG A 1 131 ? 7.382 2.930 15.480 1.00 69.75 131 ARG A C 1
ATOM 1026 O O . ARG A 1 131 ? 6.682 3.014 16.488 1.00 69.75 131 ARG A O 1
ATOM 1033 N N . PRO A 1 132 ? 7.184 3.680 14.384 1.00 81.12 132 PRO A N 1
ATOM 1034 C CA . PRO A 1 132 ? 6.054 4.588 14.263 1.00 81.12 132 PRO A CA 1
ATOM 1035 C C . PRO A 1 132 ? 4.730 3.822 14.351 1.00 81.12 132 PRO A C 1
ATOM 1037 O O . PRO A 1 132 ? 4.606 2.705 13.841 1.00 81.12 132 PRO A O 1
ATOM 1040 N N . GLY A 1 133 ? 3.746 4.437 14.999 1.00 91.25 133 GLY A N 1
ATOM 1041 C CA . GLY A 1 133 ? 2.428 3.862 15.228 1.00 91.25 133 GLY A CA 1
ATOM 1042 C C . GLY A 1 133 ? 1.989 3.955 16.685 1.00 91.25 133 GLY A C 1
ATOM 1043 O O . GLY A 1 133 ? 2.793 4.036 17.613 1.00 91.25 133 GLY A O 1
ATOM 1044 N N . ILE A 1 134 ? 0.678 3.908 16.879 1.00 94.12 134 ILE A N 1
ATOM 1045 C CA . ILE A 1 134 ? 0.032 3.930 18.187 1.00 94.12 134 ILE A CA 1
ATOM 1046 C C . ILE A 1 134 ? 0.027 2.494 18.740 1.00 94.12 134 ILE A C 1
ATOM 1048 O O . ILE A 1 134 ? -0.450 1.587 18.049 1.00 94.12 134 ILE A O 1
ATOM 1052 N N . PRO A 1 135 ? 0.552 2.240 19.955 1.00 93.38 135 PRO A N 1
ATOM 1053 C CA . PRO A 1 135 ? 0.444 0.926 20.581 1.00 93.38 135 PRO A CA 1
ATOM 1054 C C . PRO A 1 135 ? -1.016 0.480 20.676 1.00 93.38 135 PRO A C 1
ATOM 1056 O O . PRO A 1 135 ? -1.877 1.293 21.009 1.00 93.38 135 PRO A O 1
ATOM 1059 N N . LEU A 1 136 ? -1.297 -0.803 20.426 1.00 93.12 136 LEU A N 1
ATOM 1060 C CA . LEU A 1 136 ? -2.669 -1.336 20.470 1.00 93.12 136 LEU A CA 1
ATOM 1061 C C . LEU A 1 136 ? -3.388 -0.987 21.789 1.00 93.12 136 LEU A C 1
ATOM 1063 O O . LEU A 1 136 ? -4.540 -0.568 21.762 1.00 93.12 136 LEU A O 1
ATOM 1067 N N . ASP A 1 137 ? -2.685 -1.078 22.921 1.00 91.12 137 ASP A N 1
ATOM 1068 C CA . ASP A 1 137 ? -3.231 -0.802 24.261 1.00 91.12 137 ASP A CA 1
ATOM 1069 C C . ASP A 1 137 ? -3.434 0.704 24.552 1.00 91.12 137 ASP A C 1
ATOM 1071 O O . ASP A 1 137 ? -4.001 1.071 25.578 1.00 91.12 137 ASP A O 1
ATOM 1075 N N . ALA A 1 138 ? -2.968 1.592 23.665 1.00 93.19 138 ALA A N 1
ATOM 1076 C CA . ALA A 1 138 ? -3.132 3.044 23.771 1.00 93.19 138 ALA A CA 1
ATOM 1077 C C . ALA A 1 138 ? -4.293 3.584 22.913 1.00 93.19 138 ALA A C 1
ATOM 1079 O O . ALA A 1 138 ? -4.495 4.802 22.839 1.00 93.19 138 ALA A O 1
ATOM 1080 N N . LEU A 1 139 ? -5.037 2.705 22.234 1.00 94.81 139 LEU A N 1
ATOM 1081 C CA . LEU A 1 139 ? -6.244 3.081 21.506 1.00 94.81 139 LEU A CA 1
ATOM 1082 C C . LEU A 1 139 ? -7.440 3.188 22.469 1.00 94.81 139 LEU A C 1
ATOM 1084 O O . LEU A 1 139 ? -7.592 2.351 23.358 1.00 94.81 139 LEU A O 1
ATOM 1088 N N . PRO A 1 140 ? -8.303 4.204 22.307 1.00 94.12 140 PRO A N 1
ATOM 1089 C CA . PRO A 1 140 ? -9.529 4.329 23.089 1.00 94.12 140 PRO A CA 1
ATOM 1090 C C . PRO A 1 140 ? -10.559 3.265 22.685 1.00 94.12 140 PRO A C 1
ATOM 1092 O O . PRO A 1 140 ? -10.506 2.725 21.584 1.00 94.12 140 PRO A O 1
ATOM 1095 N N . GLU A 1 141 ? -11.576 3.050 23.522 1.00 92.00 141 GLU A N 1
ATOM 1096 C CA . GLU A 1 141 ? -12.715 2.172 23.196 1.00 92.00 141 GLU A CA 1
ATOM 1097 C C . GLU A 1 141 ? -13.521 2.642 21.975 1.00 92.00 141 GLU A C 1
ATOM 1099 O O . GLU A 1 141 ? -14.215 1.849 21.344 1.00 92.00 141 GLU A O 1
ATOM 1104 N N . GLN A 1 142 ? -13.443 3.934 21.641 1.00 93.69 142 GLN A N 1
ATOM 1105 C CA . GLN A 1 142 ? -14.073 4.532 20.468 1.00 93.69 142 GLN A CA 1
ATOM 1106 C C . GLN A 1 142 ? -13.082 5.447 19.757 1.00 93.69 142 GLN A C 1
ATOM 1108 O O . GLN A 1 142 ? -12.511 6.357 20.363 1.00 93.69 142 GLN A O 1
ATOM 1113 N N . LEU A 1 143 ? -12.895 5.227 18.457 1.00 95.44 143 LEU A N 1
ATOM 1114 C CA . LEU A 1 143 ? -12.020 6.064 17.644 1.00 95.44 143 LEU A CA 1
ATOM 1115 C C . LEU A 1 143 ? -12.634 7.452 17.406 1.00 95.44 143 LEU A C 1
ATOM 1117 O O . LEU A 1 143 ? -13.858 7.586 17.326 1.00 95.44 143 LEU A O 1
ATOM 1121 N N . PRO A 1 144 ? -11.806 8.499 17.242 1.00 93.81 144 PRO A N 1
ATOM 1122 C CA . PRO A 1 144 ? -12.306 9.817 16.887 1.00 93.81 144 PRO A CA 1
ATOM 1123 C C . PRO A 1 144 ? -13.061 9.809 15.558 1.00 93.81 144 PRO A C 1
ATOM 1125 O O . PRO A 1 144 ? -12.666 9.143 14.599 1.00 93.81 144 PRO A O 1
ATOM 1128 N N . ASN A 1 145 ? -14.098 10.645 15.471 1.00 92.19 145 ASN A N 1
ATOM 1129 C CA . ASN A 1 145 ? -14.835 10.856 14.230 1.00 92.19 145 ASN A CA 1
ATOM 1130 C C . ASN A 1 145 ? -13.892 11.187 13.063 1.00 92.19 145 ASN A C 1
ATOM 1132 O O . ASN A 1 145 ? -13.114 12.141 13.129 1.00 92.19 145 ASN A O 1
ATOM 1136 N N . GLY A 1 146 ? -14.030 10.438 11.969 1.00 92.94 146 GLY A N 1
ATOM 1137 C CA . GLY A 1 146 ? -13.241 10.594 10.748 1.00 92.94 146 GLY A CA 1
ATOM 1138 C C . GLY A 1 146 ? -12.126 9.566 10.572 1.00 92.94 146 GLY A C 1
ATOM 1139 O O . GLY A 1 146 ? -11.664 9.413 9.446 1.00 92.94 146 GLY A O 1
ATOM 1140 N N . ILE A 1 147 ? -11.740 8.831 11.620 1.00 97.50 147 ILE A N 1
ATOM 1141 C CA . ILE A 1 147 ? -10.914 7.630 11.460 1.00 97.50 147 ILE A CA 1
ATOM 1142 C C . ILE A 1 147 ? -11.827 6.465 11.088 1.00 97.50 147 ILE A C 1
ATOM 1144 O O . ILE A 1 147 ? -12.736 6.125 11.840 1.00 97.50 147 ILE A O 1
ATOM 1148 N N . ASN A 1 148 ? -11.587 5.852 9.931 1.00 96.75 148 ASN A N 1
ATOM 1149 C CA . ASN A 1 148 ? -12.374 4.717 9.437 1.00 96.75 148 ASN A CA 1
ATOM 1150 C C . ASN A 1 148 ? -11.519 3.483 9.121 1.00 96.75 148 ASN A C 1
ATOM 1152 O O . ASN A 1 148 ? -12.023 2.504 8.566 1.00 96.75 148 ASN A O 1
ATOM 1156 N N . GLY A 1 149 ? -10.229 3.523 9.447 1.00 97.69 149 GLY A N 1
ATOM 1157 C CA . GLY A 1 149 ? -9.335 2.403 9.224 1.00 97.69 149 GLY A CA 1
ATOM 1158 C C . GLY A 1 149 ? -8.130 2.395 10.142 1.00 97.69 149 GLY A C 1
ATOM 1159 O O . GLY A 1 149 ? -7.807 3.386 10.797 1.00 97.69 149 GLY A O 1
ATOM 1160 N N . LEU A 1 150 ? -7.456 1.252 10.159 1.00 97.69 150 LEU A N 1
ATOM 1161 C CA . LEU A 1 150 ? -6.179 1.059 10.836 1.00 97.69 150 LEU A CA 1
ATOM 1162 C C . LEU A 1 150 ? -5.163 0.473 9.854 1.00 97.69 150 LEU A C 1
ATOM 1164 O O . LEU A 1 150 ? -5.536 -0.221 8.907 1.00 97.69 150 LEU A O 1
ATOM 1168 N N . GLN A 1 151 ? -3.883 0.740 10.088 1.00 96.62 151 GLN A N 1
ATOM 1169 C CA . GLN A 1 151 ? -2.775 0.133 9.358 1.00 96.62 151 GLN A CA 1
ATOM 1170 C C . GLN A 1 151 ? -1.832 -0.557 10.337 1.00 96.62 151 GLN A C 1
ATOM 1172 O O . GLN A 1 151 ? -1.223 0.092 11.180 1.00 96.62 151 GLN A O 1
ATOM 1177 N N . LEU A 1 152 ? -1.685 -1.870 10.222 1.00 94.31 152 LEU A N 1
ATOM 1178 C CA . LEU A 1 152 ? -0.732 -2.629 11.016 1.00 94.31 152 LEU A CA 1
ATOM 1179 C C . LEU A 1 152 ? 0.699 -2.348 10.544 1.00 94.31 152 LEU A C 1
ATOM 1181 O O . LEU A 1 152 ? 1.011 -2.477 9.359 1.00 94.31 152 LEU A O 1
ATOM 1185 N N . GLN A 1 153 ? 1.591 -2.026 11.479 1.00 88.50 153 GLN A N 1
ATOM 1186 C CA . GLN A 1 153 ? 3.028 -2.024 11.226 1.00 88.50 153 GLN A CA 1
ATOM 1187 C C . GLN A 1 153 ? 3.574 -3.458 11.317 1.00 88.50 153 GLN A C 1
ATOM 1189 O O . GLN A 1 153 ? 4.070 -3.879 12.362 1.00 88.50 153 GLN A O 1
ATOM 1194 N N . LEU A 1 154 ? 3.482 -4.220 10.225 1.00 86.88 154 LEU A N 1
ATOM 1195 C CA . LEU A 1 154 ? 4.021 -5.580 10.169 1.00 86.88 154 LEU A CA 1
ATOM 1196 C C . LEU A 1 154 ? 5.560 -5.564 10.150 1.00 86.88 154 LEU A C 1
ATOM 1198 O O . LEU A 1 154 ? 6.182 -4.755 9.461 1.00 86.88 154 LEU A O 1
ATOM 1202 N N . LEU A 1 155 ? 6.186 -6.434 10.947 1.00 79.50 155 LEU A N 1
ATOM 1203 C CA . LEU A 1 155 ? 7.645 -6.451 11.106 1.00 79.50 155 LEU A CA 1
ATOM 1204 C C . LEU A 1 155 ? 8.354 -7.179 9.978 1.00 79.50 155 LEU A C 1
ATOM 1206 O O . LEU A 1 155 ? 9.369 -6.692 9.485 1.00 79.50 155 LEU A O 1
ATOM 1210 N N . ASP A 1 156 ? 7.808 -8.331 9.619 1.00 86.12 156 ASP A N 1
ATOM 1211 C CA . ASP A 1 156 ? 8.357 -9.225 8.624 1.00 86.12 156 ASP A CA 1
ATOM 1212 C C . ASP A 1 156 ? 7.206 -9.765 7.765 1.00 86.12 156 ASP A C 1
ATOM 1214 O O . ASP A 1 156 ? 6.473 -10.656 8.201 1.00 86.12 156 ASP A O 1
ATOM 1218 N N . PRO A 1 157 ? 7.002 -9.198 6.568 1.00 89.00 157 PRO A N 1
ATOM 1219 C CA . PRO A 1 157 ? 5.976 -9.654 5.642 1.00 89.00 157 PRO A CA 1
ATOM 1220 C C . PRO A 1 157 ? 6.362 -10.945 4.899 1.00 89.00 157 PRO A C 1
ATOM 1222 O O . PRO A 1 157 ? 5.547 -11.451 4.129 1.00 89.00 157 PRO A O 1
ATOM 1225 N N . SER A 1 158 ? 7.580 -11.475 5.082 1.00 91.50 158 SER A N 1
ATOM 1226 C CA . SER A 1 158 ? 8.046 -12.685 4.388 1.00 91.50 158 SER A CA 1
ATOM 1227 C C . SER A 1 158 ? 7.586 -13.993 5.036 1.00 91.50 158 SER A C 1
ATOM 1229 O O . SER A 1 158 ? 7.548 -15.017 4.358 1.00 91.50 158 SER A O 1
ATOM 1231 N N . ASP A 1 159 ? 7.152 -13.952 6.298 1.00 93.19 159 ASP A N 1
ATOM 1232 C CA . ASP A 1 159 ? 6.553 -15.087 7.003 1.00 93.19 159 ASP A CA 1
ATOM 1233 C C . ASP A 1 159 ? 5.086 -14.777 7.373 1.00 93.19 159 ASP A C 1
ATOM 1235 O O . ASP A 1 159 ? 4.821 -13.969 8.273 1.00 93.19 159 ASP A O 1
ATOM 1239 N N . PRO A 1 160 ? 4.096 -15.415 6.715 1.00 94.62 160 PRO A N 1
ATOM 1240 C CA . PRO A 1 160 ? 2.681 -15.206 7.017 1.00 94.62 160 PRO A CA 1
ATOM 1241 C C . PRO A 1 160 ? 2.291 -15.519 8.468 1.00 94.62 160 PRO A C 1
ATOM 1243 O O . PRO A 1 160 ? 1.309 -14.965 8.965 1.00 94.62 160 PRO A O 1
ATOM 1246 N N . THR A 1 161 ? 3.041 -16.363 9.184 1.00 94.62 161 THR A N 1
ATOM 1247 C CA . THR A 1 161 ? 2.739 -16.686 10.587 1.00 94.62 161 THR A CA 1
ATOM 1248 C C . THR A 1 161 ? 2.908 -15.470 11.501 1.00 94.62 161 THR A C 1
ATOM 1250 O O . THR A 1 161 ? 2.137 -15.303 12.451 1.00 94.62 161 THR A O 1
ATOM 1253 N N . HIS A 1 162 ? 3.823 -14.553 11.169 1.00 92.75 162 HIS A N 1
ATOM 1254 C CA . HIS A 1 162 ? 3.960 -13.276 11.868 1.00 92.75 162 HIS A CA 1
ATOM 1255 C C . HIS A 1 162 ? 2.731 -12.385 11.670 1.00 92.75 162 HIS A C 1
ATOM 1257 O O . HIS A 1 162 ? 2.269 -11.758 12.627 1.00 92.75 162 HIS A O 1
ATOM 1263 N N . LEU A 1 163 ? 2.155 -12.361 10.460 1.00 94.75 163 LEU A N 1
ATOM 1264 C CA . LEU A 1 163 ? 0.899 -11.652 10.214 1.00 94.75 163 LEU A CA 1
ATOM 1265 C C . LEU A 1 163 ? -0.247 -12.274 11.016 1.00 94.75 163 LEU A C 1
ATOM 1267 O O . LEU A 1 163 ? -0.997 -11.539 11.653 1.00 94.75 163 LEU A O 1
ATOM 1271 N N . ALA A 1 164 ? -0.373 -13.604 11.021 1.00 95.56 164 ALA A N 1
ATOM 1272 C CA . ALA A 1 164 ? -1.405 -14.290 11.798 1.00 95.56 164 ALA A CA 1
ATOM 1273 C C . ALA A 1 164 ? -1.324 -13.924 13.288 1.00 95.56 164 ALA A C 1
ATOM 1275 O O . ALA A 1 164 ? -2.315 -13.483 13.868 1.00 95.56 164 ALA A O 1
ATOM 1276 N N . ALA A 1 165 ? -0.129 -14.004 13.881 1.00 93.81 165 ALA A N 1
ATOM 1277 C CA . ALA A 1 165 ? 0.090 -13.661 15.283 1.00 93.81 165 ALA A CA 1
ATOM 1278 C C . ALA A 1 165 ? -0.192 -12.177 15.587 1.00 93.81 165 ALA A C 1
ATOM 1280 O O . ALA A 1 165 ? -0.695 -11.841 16.663 1.00 93.81 165 ALA A O 1
ATOM 1281 N N . ALA A 1 166 ? 0.128 -11.273 14.658 1.00 93.38 166 ALA A N 1
ATOM 1282 C CA . ALA A 1 166 ? -0.171 -9.854 14.809 1.00 93.38 166 ALA A CA 1
ATOM 1283 C C . ALA A 1 166 ? -1.679 -9.570 14.703 1.00 93.38 166 ALA A C 1
ATOM 1285 O O . ALA A 1 166 ? -2.209 -8.776 15.480 1.00 93.38 166 ALA A O 1
ATOM 1286 N N . LEU A 1 167 ? -2.388 -10.245 13.794 1.00 95.38 167 LEU A N 1
ATOM 1287 C CA . LEU A 1 167 ? -3.841 -10.130 13.686 1.00 95.38 167 LEU A CA 1
ATOM 1288 C C . LEU A 1 167 ? -4.546 -10.720 14.907 1.00 95.38 167 LEU A C 1
ATOM 1290 O O . LEU A 1 167 ? -5.441 -10.066 15.425 1.00 95.38 167 LEU A O 1
ATOM 1294 N N . ASP A 1 168 ? -4.103 -11.857 15.448 1.00 95.25 168 ASP A N 1
ATOM 1295 C CA . ASP A 1 168 ? -4.663 -12.408 16.691 1.00 95.25 168 ASP A CA 1
ATOM 1296 C C . ASP A 1 168 ? -4.546 -11.398 17.853 1.00 95.25 168 ASP A C 1
ATOM 1298 O O . ASP A 1 168 ? -5.476 -11.221 18.642 1.00 95.25 168 ASP A O 1
ATOM 1302 N N . GLN A 1 169 ? -3.430 -10.664 17.927 1.00 94.19 169 GLN A N 1
ATOM 1303 C CA . GLN A 1 169 ? -3.237 -9.581 18.896 1.00 94.19 169 GLN A CA 1
ATOM 1304 C C . GLN A 1 169 ? -4.157 -8.378 18.655 1.00 94.19 169 GLN A C 1
ATOM 1306 O O . GLN A 1 169 ? -4.658 -7.791 19.618 1.00 94.19 169 GLN A O 1
ATOM 1311 N N . VAL A 1 170 ? -4.374 -8.004 17.392 1.00 95.25 170 VAL A N 1
ATOM 1312 C CA . VAL A 1 170 ? -5.334 -6.961 17.004 1.00 95.25 170 VAL A CA 1
ATOM 1313 C C . VAL A 1 170 ? -6.751 -7.386 17.379 1.00 95.25 170 VAL A C 1
ATOM 1315 O O . VAL A 1 170 ? -7.474 -6.602 17.979 1.00 95.25 170 VAL A O 1
ATOM 1318 N N . GLU A 1 171 ? -7.149 -8.625 17.095 1.00 95.88 171 GLU A N 1
ATOM 1319 C CA . GLU A 1 171 ? -8.477 -9.153 17.418 1.00 95.88 171 GLU A CA 1
ATOM 1320 C C . GLU A 1 171 ? -8.712 -9.201 18.933 1.00 95.88 171 GLU A C 1
ATOM 1322 O O . GLU A 1 171 ? -9.785 -8.818 19.402 1.00 95.88 171 GLU A O 1
ATOM 1327 N N . ALA A 1 172 ? -7.707 -9.624 19.706 1.00 95.31 172 ALA A N 1
ATOM 1328 C CA . ALA A 1 172 ? -7.800 -9.712 21.160 1.00 95.31 172 ALA A CA 1
ATOM 1329 C C . ALA A 1 172 ? -7.957 -8.341 21.836 1.00 95.31 172 ALA A C 1
ATOM 1331 O O . ALA A 1 172 ? -8.700 -8.221 22.808 1.00 95.31 172 ALA A O 1
ATOM 1332 N N . ARG A 1 173 ? -7.265 -7.311 21.334 1.00 94.44 173 ARG A N 1
ATOM 1333 C CA . ARG A 1 173 ? -7.235 -5.974 21.955 1.00 94.44 173 ARG A CA 1
ATOM 1334 C C . ARG A 1 173 ? -8.253 -5.007 21.366 1.00 94.44 173 ARG A C 1
ATOM 1336 O O . ARG A 1 173 ? -8.833 -4.208 22.087 1.00 94.44 173 ARG A O 1
ATOM 1343 N N . LEU A 1 174 ? -8.460 -5.071 20.053 1.00 95.06 174 LEU A N 1
ATOM 1344 C CA . LEU A 1 174 ? -9.262 -4.114 19.291 1.00 95.06 174 LEU A CA 1
ATOM 1345 C C . LEU A 1 174 ? -10.559 -4.722 18.755 1.00 95.06 174 LEU A C 1
ATOM 1347 O O . LEU A 1 174 ? -11.244 -4.075 17.966 1.00 95.06 174 LEU A O 1
ATOM 1351 N N . GLY A 1 175 ? -10.939 -5.932 19.176 1.00 94.12 175 GLY A N 1
ATOM 1352 C CA . GLY A 1 175 ? -12.150 -6.606 18.696 1.00 94.12 175 GLY A CA 1
ATOM 1353 C C . GLY A 1 175 ? -13.437 -5.780 18.841 1.00 94.12 175 GLY A C 1
ATOM 1354 O O . GLY A 1 175 ? -14.338 -5.921 18.020 1.00 94.12 175 GLY A O 1
ATOM 1355 N N . GLY A 1 176 ? -13.513 -4.877 19.827 1.00 94.94 176 GLY A N 1
ATOM 1356 C CA . GLY A 1 176 ? -14.627 -3.929 19.969 1.00 94.94 176 GLY A CA 1
ATOM 1357 C C . GLY A 1 176 ? -14.624 -2.780 18.949 1.00 94.94 176 GLY A C 1
ATOM 1358 O O . GLY A 1 176 ? -15.684 -2.259 18.618 1.00 94.94 176 GLY A O 1
ATOM 1359 N N . LEU A 1 177 ? -13.454 -2.410 18.416 1.00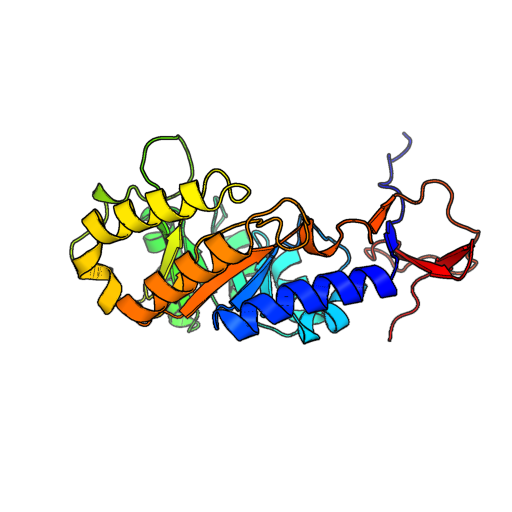 96.00 177 LEU A N 1
ATOM 1360 C CA . LEU A 1 177 ? -13.288 -1.338 17.428 1.00 96.00 177 LEU A CA 1
ATOM 1361 C C . LEU A 1 177 ? -13.463 -1.820 15.988 1.00 96.00 177 LEU A C 1
ATOM 1363 O O . LEU A 1 177 ? -13.983 -1.073 15.161 1.00 96.00 177 LEU A O 1
ATOM 1367 N N . LEU A 1 178 ? -13.022 -3.044 15.678 1.00 96.25 178 LEU A N 1
ATOM 1368 C CA . LEU A 1 178 ? -13.003 -3.571 14.308 1.00 96.25 178 LEU A CA 1
ATOM 1369 C C . LEU A 1 178 ? -14.360 -3.470 13.577 1.00 96.25 178 LEU A C 1
ATOM 1371 O O . LEU A 1 178 ? -14.340 -3.070 12.415 1.00 96.25 178 LEU A O 1
ATOM 1375 N N . PRO A 1 179 ? -15.530 -3.727 14.203 1.00 95.19 179 PRO A N 1
ATOM 1376 C CA . PRO A 1 179 ? -16.828 -3.575 13.536 1.00 95.19 179 PRO A CA 1
ATOM 1377 C C . PRO A 1 179 ? -17.172 -2.140 13.108 1.00 95.19 179 PRO A C 1
ATOM 1379 O O . PRO A 1 179 ? -18.027 -1.951 12.248 1.00 95.19 179 PRO A O 1
ATOM 1382 N N . GLY A 1 180 ? -16.548 -1.129 13.722 1.00 93.38 180 GLY A N 1
ATOM 1383 C CA . GLY A 1 180 ? -16.748 0.284 13.383 1.00 93.38 180 GLY A CA 1
ATOM 1384 C C . GLY A 1 180 ? -15.837 0.789 12.262 1.00 93.38 180 GLY A C 1
ATOM 1385 O O . GLY A 1 180 ? -15.968 1.938 11.840 1.00 93.38 180 GLY A O 1
ATOM 1386 N N . LEU A 1 181 ? -14.903 -0.038 11.788 1.00 96.94 181 LEU A N 1
ATOM 1387 C CA . LEU A 1 181 ? -13.982 0.313 10.714 1.00 96.94 181 LEU A CA 1
ATOM 1388 C C . LEU A 1 181 ? -14.558 -0.069 9.348 1.00 96.94 181 LEU A C 1
ATOM 1390 O O . LEU A 1 181 ? -15.342 -1.002 9.208 1.00 96.94 181 LEU A O 1
ATOM 1394 N N . PHE A 1 182 ? -14.112 0.637 8.314 1.00 96.75 182 PHE A N 1
ATOM 1395 C CA . PHE A 1 182 ? -14.377 0.293 6.918 1.00 96.75 182 PHE A CA 1
ATOM 1396 C C . PHE A 1 182 ? -13.230 -0.521 6.306 1.00 96.75 182 PHE A C 1
ATOM 1398 O O . PHE A 1 182 ? -13.448 -1.424 5.496 1.00 96.75 182 PHE A O 1
ATOM 1405 N N . GLN A 1 183 ? -11.993 -0.200 6.691 1.00 97.50 183 GLN A N 1
ATOM 1406 C CA . GLN A 1 183 ? -10.794 -0.753 6.070 1.00 97.50 183 GLN A CA 1
ATOM 1407 C C . GLN A 1 183 ? -9.706 -1.100 7.082 1.00 97.50 183 GLN A C 1
ATOM 1409 O O . GLN A 1 183 ? -9.614 -0.511 8.159 1.00 97.50 183 GLN A O 1
ATOM 1414 N N . PHE A 1 184 ? -8.836 -2.025 6.692 1.00 98.12 184 PHE A N 1
ATOM 1415 C CA . PHE A 1 184 ? -7.654 -2.392 7.458 1.00 98.12 184 PHE A CA 1
ATOM 1416 C C . PHE A 1 184 ? -6.490 -2.682 6.512 1.00 98.12 184 PHE A C 1
ATOM 1418 O O . PHE A 1 184 ? -6.586 -3.551 5.648 1.00 98.12 184 PHE A O 1
ATOM 1425 N N . SER A 1 185 ? -5.385 -1.960 6.659 1.00 97.06 185 SER A N 1
ATOM 1426 C CA . SER A 1 185 ? -4.149 -2.266 5.941 1.00 97.06 185 SER A CA 1
ATOM 1427 C C . SER A 1 185 ? -3.285 -3.182 6.797 1.00 97.06 185 SER A C 1
ATOM 1429 O O . SER A 1 185 ? -2.999 -2.866 7.949 1.00 97.06 185 SER A O 1
ATOM 1431 N N . VAL A 1 186 ? -2.853 -4.315 6.250 1.00 94.44 186 VAL A N 1
ATOM 1432 C CA . VAL A 1 186 ? -1.895 -5.205 6.931 1.00 94.44 186 VAL A CA 1
ATOM 1433 C C . VAL A 1 186 ? -0.435 -4.795 6.685 1.00 94.44 186 VAL A C 1
ATOM 1435 O O . VAL A 1 186 ? 0.476 -5.474 7.151 1.00 94.44 186 VAL A O 1
ATOM 1438 N N . GLY A 1 187 ? -0.211 -3.682 5.975 1.00 84.81 187 GLY A N 1
ATOM 1439 C CA . GLY A 1 187 ? 1.117 -3.187 5.614 1.00 84.81 187 GLY A CA 1
ATOM 1440 C C . GLY A 1 187 ? 1.771 -3.991 4.485 1.00 84.81 187 GLY A C 1
ATOM 1441 O O . GLY A 1 187 ? 1.088 -4.558 3.630 1.00 84.81 187 GLY A O 1
ATOM 1442 N N . GLY A 1 188 ? 3.103 -4.012 4.466 1.00 78.19 188 GLY A N 1
ATOM 1443 C CA . GLY A 1 188 ? 3.931 -4.692 3.466 1.00 78.19 188 GLY A CA 1
ATOM 1444 C C . GLY A 1 188 ? 5.376 -4.186 3.522 1.00 78.19 188 GLY A C 1
ATOM 1445 O O . GLY A 1 188 ? 5.725 -3.427 4.425 1.00 78.19 188 GLY A O 1
ATOM 1446 N N . SER A 1 189 ? 6.278 -4.611 2.635 1.00 89.69 189 SER A N 1
ATOM 1447 C CA . SER A 1 189 ? 6.078 -5.184 1.290 1.00 89.69 189 SER A CA 1
ATOM 1448 C C . SER A 1 189 ? 6.099 -6.726 1.234 1.00 89.69 189 SER A C 1
ATOM 1450 O O . SER A 1 189 ? 7.129 -7.340 1.504 1.00 89.69 189 SER A O 1
ATOM 1452 N N . PHE A 1 190 ? 4.987 -7.368 0.851 1.00 96.06 190 PHE A N 1
ATOM 1453 C CA . PHE A 1 190 ? 4.893 -8.837 0.767 1.00 96.06 190 PHE A CA 1
ATOM 1454 C C . PHE A 1 190 ? 5.587 -9.415 -0.486 1.00 96.06 190 PHE A C 1
ATOM 1456 O O . PHE A 1 190 ? 5.339 -8.928 -1.595 1.00 96.06 190 PHE A O 1
ATOM 1463 N N . PRO A 1 191 ? 6.381 -10.500 -0.369 1.00 96.44 191 PRO A N 1
ATOM 1464 C CA . PRO A 1 191 ? 7.086 -11.127 -1.491 1.00 96.44 191 PRO A CA 1
ATOM 1465 C C . PRO A 1 191 ? 6.177 -12.085 -2.288 1.00 96.44 191 PRO A C 1
ATOM 1467 O O . PRO A 1 191 ? 6.491 -13.255 -2.478 1.00 96.44 191 PRO A O 1
ATOM 1470 N N . LEU A 1 192 ? 5.033 -11.593 -2.776 1.00 97.31 192 LEU A N 1
ATOM 1471 C CA . LEU A 1 192 ? 3.961 -12.424 -3.359 1.00 97.31 192 LEU A CA 1
ATOM 1472 C C . LEU A 1 192 ? 4.362 -13.245 -4.594 1.00 97.31 192 LEU A C 1
ATOM 1474 O O . LEU A 1 192 ? 3.647 -14.177 -4.958 1.00 97.31 192 LEU A O 1
ATOM 1478 N N . THR A 1 193 ? 5.455 -12.873 -5.258 1.00 97.19 193 THR A N 1
ATOM 1479 C CA . THR A 1 193 ? 5.990 -13.523 -6.466 1.00 97.19 193 THR A CA 1
ATOM 1480 C C . THR A 1 193 ? 7.180 -14.433 -6.173 1.00 97.19 193 THR A C 1
ATOM 1482 O O . THR A 1 193 ? 7.776 -14.991 -7.096 1.00 97.19 193 THR A O 1
ATOM 1485 N N . ASP A 1 194 ? 7.553 -14.595 -4.902 1.00 96.81 194 ASP A N 1
ATOM 1486 C CA . ASP A 1 194 ? 8.567 -15.564 -4.518 1.00 96.81 194 ASP A CA 1
ATOM 1487 C C . ASP A 1 194 ? 7.965 -16.980 -4.478 1.00 96.81 194 ASP A C 1
ATOM 1489 O O . ASP A 1 194 ? 6.998 -17.206 -3.751 1.00 96.81 194 ASP A O 1
ATOM 1493 N N . PRO A 1 195 ? 8.510 -17.957 -5.226 1.00 95.25 195 PRO A N 1
ATOM 1494 C CA . PRO A 1 195 ? 8.011 -19.330 -5.206 1.00 95.25 195 PRO A CA 1
ATOM 1495 C C . PRO A 1 195 ? 8.194 -20.040 -3.855 1.00 95.25 195 PRO A C 1
ATOM 1497 O O . PRO A 1 195 ? 7.537 -21.051 -3.626 1.00 95.25 195 PRO A O 1
ATOM 1500 N N . ALA A 1 196 ? 9.080 -19.554 -2.979 1.00 96.19 196 ALA A N 1
ATOM 1501 C CA . ALA A 1 196 ? 9.266 -20.094 -1.634 1.00 96.19 196 ALA A CA 1
ATOM 1502 C C . ALA A 1 196 ? 8.316 -19.470 -0.596 1.00 96.19 196 ALA A C 1
ATOM 1504 O O . ALA A 1 196 ? 8.248 -19.958 0.531 1.00 96.19 196 ALA A O 1
ATOM 1505 N N . PHE A 1 197 ? 7.597 -18.399 -0.947 1.00 97.38 197 PHE A N 1
ATOM 1506 C CA . PHE A 1 197 ? 6.663 -17.742 -0.039 1.00 97.38 197 PHE A CA 1
ATOM 1507 C C . PHE A 1 197 ? 5.384 -18.571 0.128 1.00 97.38 197 PHE A C 1
ATOM 1509 O O . PHE A 1 197 ? 4.791 -19.020 -0.857 1.00 97.38 197 PHE A O 1
ATOM 1516 N N . ASP A 1 198 ? 4.923 -18.736 1.372 1.00 97.75 198 ASP A N 1
ATOM 1517 C CA . ASP A 1 198 ? 3.663 -19.423 1.678 1.00 97.75 198 ASP A CA 1
ATOM 1518 C C . ASP A 1 198 ? 2.450 -18.549 1.321 1.00 97.75 198 ASP A C 1
ATOM 1520 O O . ASP A 1 198 ? 1.759 -17.958 2.157 1.00 97.75 198 ASP A O 1
ATOM 1524 N N . LEU A 1 199 ? 2.190 -18.460 0.018 1.00 97.75 199 LEU A N 1
ATOM 1525 C CA . LEU A 1 199 ? 1.093 -17.672 -0.519 1.00 97.75 199 LEU A CA 1
ATOM 1526 C C . LEU A 1 199 ? -0.270 -18.210 -0.066 1.00 97.75 199 LEU A C 1
ATOM 1528 O O . LEU A 1 199 ? -1.182 -17.432 0.210 1.00 97.75 199 LEU A O 1
ATOM 1532 N N . ALA A 1 200 ? -0.411 -19.533 0.036 1.00 97.88 200 ALA A N 1
ATOM 1533 C CA . ALA A 1 200 ? -1.654 -20.165 0.462 1.00 97.88 200 ALA A CA 1
ATOM 1534 C C . ALA A 1 200 ? -1.986 -19.820 1.923 1.00 97.88 200 ALA A C 1
ATOM 1536 O O . ALA A 1 200 ? -3.134 -19.475 2.222 1.00 97.88 200 ALA A O 1
ATOM 1537 N N . GLY A 1 201 ? -0.983 -19.849 2.809 1.00 98.19 201 GLY A N 1
ATOM 1538 C CA . GLY A 1 201 ? -1.114 -19.422 4.198 1.00 98.19 201 GLY A CA 1
ATOM 1539 C C . GLY A 1 201 ? -1.534 -17.959 4.313 1.00 98.19 201 GLY A C 1
ATOM 1540 O O . GLY A 1 201 ? -2.511 -17.657 5.003 1.00 98.19 201 GLY A O 1
ATOM 1541 N N . LEU A 1 202 ? -0.880 -17.053 3.571 1.00 98.06 202 LEU A N 1
ATOM 1542 C CA . LEU A 1 202 ? -1.277 -15.640 3.523 1.00 98.06 202 LEU A CA 1
ATOM 1543 C C . LEU A 1 202 ? -2.747 -15.479 3.099 1.00 98.06 202 LEU A C 1
ATOM 1545 O O . LEU A 1 202 ? -3.510 -14.757 3.743 1.00 98.06 202 LEU A O 1
ATOM 1549 N N . GLU A 1 203 ? -3.165 -16.144 2.023 1.00 98.38 203 GLU A N 1
ATOM 1550 C CA . GLU A 1 203 ? -4.530 -16.028 1.506 1.00 98.38 203 GLU A CA 1
ATOM 1551 C C . GLU A 1 203 ? -5.589 -16.531 2.486 1.00 98.38 203 GLU A C 1
ATOM 1553 O O . GLU A 1 203 ? -6.663 -15.931 2.581 1.00 98.38 203 GLU A O 1
ATOM 1558 N N . GLU A 1 204 ? -5.308 -17.613 3.215 1.00 98.50 204 GLU A N 1
ATOM 1559 C CA . GLU A 1 204 ? -6.191 -18.113 4.269 1.00 98.50 204 GLU A CA 1
ATOM 1560 C C . GLU A 1 204 ? -6.327 -17.102 5.410 1.00 98.50 204 GLU A C 1
ATOM 1562 O O . GLU A 1 204 ? -7.450 -16.773 5.798 1.00 98.50 204 GLU A O 1
ATOM 1567 N N . ILE A 1 205 ? -5.212 -16.537 5.884 1.00 98.25 205 ILE A N 1
ATOM 1568 C CA . ILE A 1 205 ? -5.207 -15.517 6.943 1.00 98.25 205 ILE A CA 1
ATOM 1569 C C . ILE A 1 205 ? -6.073 -14.317 6.540 1.00 98.25 205 ILE A C 1
ATOM 1571 O O . ILE A 1 205 ? -6.958 -13.900 7.294 1.00 98.25 205 ILE A O 1
ATOM 1575 N N . LEU A 1 206 ? -5.871 -13.791 5.327 1.00 98.06 206 LEU A N 1
ATOM 1576 C CA . LEU A 1 206 ? -6.623 -12.644 4.812 1.00 98.06 206 LEU A CA 1
ATOM 1577 C C . LEU A 1 206 ? -8.117 -12.955 4.675 1.00 98.06 206 LEU A C 1
ATOM 1579 O O . LEU A 1 206 ? -8.956 -12.150 5.087 1.00 98.06 206 LEU A O 1
ATOM 1583 N N . ARG A 1 207 ? -8.468 -14.124 4.120 1.00 98.31 207 ARG A N 1
ATOM 1584 C CA . ARG A 1 207 ? -9.868 -14.547 3.967 1.00 98.31 207 ARG A CA 1
ATOM 1585 C C . ARG A 1 207 ? -10.550 -14.718 5.320 1.00 98.31 207 ARG A C 1
ATOM 1587 O O . ARG A 1 207 ? -11.664 -14.224 5.472 1.00 98.31 207 ARG A O 1
ATOM 1594 N N . ARG A 1 208 ? -9.892 -15.351 6.299 1.00 98.19 208 ARG A N 1
ATOM 1595 C CA . ARG A 1 208 ? -10.420 -15.534 7.662 1.00 98.19 208 ARG A CA 1
ATOM 1596 C C . ARG A 1 208 ? -10.702 -14.191 8.326 1.00 98.19 208 ARG A C 1
ATOM 1598 O O . ARG A 1 208 ? -11.813 -13.962 8.802 1.00 98.19 208 ARG A O 1
ATOM 1605 N N . PHE A 1 209 ? -9.711 -13.300 8.330 1.00 97.75 209 PHE A N 1
ATOM 1606 C CA . PHE A 1 209 ? -9.828 -11.994 8.974 1.00 97.75 209 PHE A CA 1
ATOM 1607 C C . PHE A 1 209 ? -10.929 -11.149 8.320 1.00 97.75 209 PHE A C 1
ATOM 1609 O O . PHE A 1 209 ? -11.804 -10.616 9.003 1.00 97.75 209 PHE A O 1
ATOM 1616 N N . ARG A 1 210 ? -10.969 -11.113 6.983 1.00 96.62 210 ARG A N 1
ATOM 1617 C CA . ARG A 1 210 ? -12.026 -10.418 6.241 1.00 96.62 210 ARG A CA 1
ATOM 1618 C C . ARG A 1 210 ? -13.410 -11.022 6.468 1.00 96.62 210 ARG A C 1
ATOM 1620 O O . ARG A 1 210 ? -14.359 -10.269 6.647 1.00 96.62 210 ARG A O 1
ATOM 1627 N N . ALA A 1 211 ? -13.552 -12.346 6.461 1.00 97.06 211 ALA A N 1
ATOM 1628 C CA . ALA A 1 211 ? -14.844 -13.003 6.670 1.00 97.06 211 ALA A CA 1
ATOM 1629 C C . ALA A 1 211 ? -15.417 -12.717 8.064 1.00 97.06 211 ALA A C 1
ATOM 1631 O O . ALA A 1 211 ? -16.629 -12.580 8.211 1.00 97.06 211 ALA A O 1
ATOM 1632 N N . ARG A 1 212 ? -14.549 -12.596 9.074 1.00 97.62 212 ARG A N 1
ATOM 1633 C CA . ARG A 1 212 ? -14.957 -12.300 10.448 1.00 97.62 212 ARG A CA 1
ATOM 1634 C C . ARG A 1 212 ? -15.359 -10.841 10.656 1.00 97.62 212 ARG A C 1
ATOM 1636 O O . ARG A 1 212 ? -16.329 -10.591 11.362 1.00 97.62 212 ARG A O 1
ATOM 1643 N N . TRP A 1 213 ? -14.620 -9.899 10.070 1.00 97.50 213 TRP A N 1
ATOM 1644 C CA . TRP A 1 213 ? -14.773 -8.470 10.378 1.00 97.50 213 TRP A CA 1
ATOM 1645 C C . TRP A 1 213 ? -15.419 -7.641 9.263 1.00 97.50 213 TRP A C 1
ATOM 1647 O O . TRP A 1 213 ? -15.789 -6.498 9.495 1.00 97.50 213 TRP A O 1
ATOM 1657 N N . GLY A 1 214 ? -15.566 -8.187 8.052 1.00 96.00 214 GLY A N 1
ATOM 1658 C CA . GLY A 1 214 ? -16.184 -7.496 6.913 1.00 96.00 214 GLY A CA 1
ATOM 1659 C C . GLY A 1 214 ? -15.357 -6.344 6.326 1.00 96.00 214 GLY A C 1
ATOM 1660 O O . GLY A 1 214 ? -15.867 -5.592 5.500 1.00 96.00 214 GLY A O 1
ATOM 1661 N N . LEU A 1 215 ? -14.091 -6.207 6.728 1.00 97.44 215 LEU A N 1
ATOM 1662 C CA . LEU A 1 215 ? -13.229 -5.075 6.379 1.00 97.44 215 LEU A CA 1
ATOM 1663 C C . LEU A 1 215 ? -12.683 -5.164 4.950 1.00 97.44 215 LEU A C 1
ATOM 1665 O O . LEU A 1 215 ? -12.341 -6.245 4.456 1.00 97.44 215 LEU A O 1
ATOM 1669 N N . LEU A 1 216 ? -12.528 -4.006 4.303 1.00 97.94 216 LEU A N 1
ATOM 1670 C CA . LEU A 1 216 ? -11.729 -3.891 3.088 1.00 97.94 216 LEU A CA 1
ATOM 1671 C C . LEU A 1 216 ? -10.243 -3.968 3.449 1.00 97.94 216 LEU A C 1
ATOM 1673 O O . LEU A 1 216 ? -9.719 -3.089 4.133 1.00 97.94 216 LEU A O 1
ATOM 1677 N N . LEU A 1 217 ? -9.567 -5.020 2.990 1.00 98.06 217 LEU A N 1
ATOM 1678 C CA . LEU A 1 217 ? -8.160 -5.235 3.309 1.00 98.06 217 LEU A CA 1
ATOM 1679 C C . LEU A 1 217 ? -7.239 -4.628 2.256 1.00 98.06 217 LEU A C 1
ATOM 1681 O O . LEU A 1 217 ? -7.453 -4.841 1.062 1.00 98.06 217 LEU A O 1
ATOM 1685 N N . TYR A 1 218 ? -6.195 -3.939 2.712 1.00 98.12 218 TYR A N 1
ATOM 1686 C CA . TYR A 1 218 ? -5.094 -3.462 1.875 1.00 98.12 218 TYR A CA 1
ATOM 1687 C C . TYR A 1 218 ? -3.790 -4.180 2.221 1.00 98.12 218 TYR A C 1
ATOM 1689 O O . TYR A 1 218 ? -3.497 -4.423 3.393 1.00 98.12 218 TYR A O 1
ATOM 1697 N N 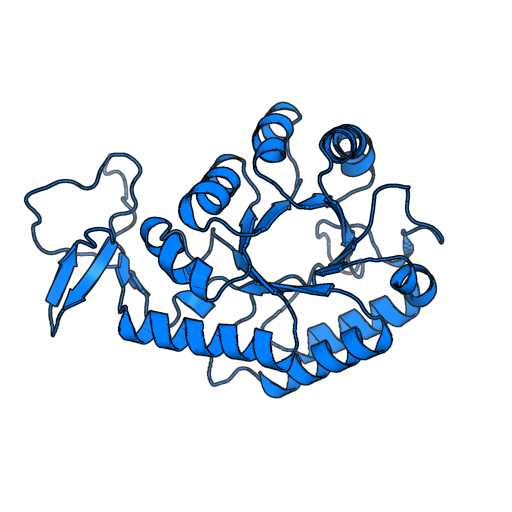. LEU A 1 219 ? -3.009 -4.489 1.191 1.00 96.00 219 LEU A N 1
ATOM 1698 C CA . LEU A 1 219 ? -1.637 -4.980 1.277 1.00 96.00 219 LEU A CA 1
ATOM 1699 C C . LEU A 1 219 ? -0.732 -4.094 0.434 1.00 96.00 219 LEU A C 1
ATOM 1701 O O . LEU A 1 219 ? -1.185 -3.501 -0.545 1.00 96.00 219 LEU A O 1
ATOM 1705 N N . GLU A 1 220 ? 0.550 -4.080 0.764 1.00 96.00 220 GLU A N 1
ATOM 1706 C CA . GLU A 1 220 ? 1.568 -3.403 -0.032 1.00 96.00 220 GLU A CA 1
ATOM 1707 C C . GLU A 1 220 ? 2.539 -4.416 -0.650 1.00 96.00 220 GLU A C 1
ATOM 1709 O O . GLU A 1 220 ? 2.944 -5.395 -0.015 1.00 96.00 220 GLU A O 1
ATOM 1714 N N . VAL A 1 221 ? 2.912 -4.169 -1.904 1.00 96.75 221 VAL A N 1
ATOM 1715 C CA . VAL A 1 221 ? 3.975 -4.873 -2.630 1.00 96.75 221 VAL A CA 1
ATOM 1716 C C . VAL A 1 221 ? 4.972 -3.864 -3.182 1.00 96.75 221 VAL A C 1
ATOM 1718 O O . VAL A 1 221 ? 4.601 -2.764 -3.576 1.00 96.75 221 VAL A O 1
ATOM 1721 N N . GLY A 1 222 ? 6.233 -4.261 -3.249 1.00 93.56 222 GLY A N 1
ATOM 1722 C CA . GLY A 1 222 ? 7.332 -3.476 -3.797 1.00 93.56 222 GLY A CA 1
ATOM 1723 C C . GLY A 1 222 ? 8.148 -4.335 -4.753 1.00 93.56 222 GLY A C 1
ATOM 1724 O O . GLY A 1 222 ? 7.725 -4.585 -5.882 1.00 93.56 222 GLY A O 1
ATOM 1725 N N . ASP A 1 223 ? 9.267 -4.875 -4.267 1.00 92.62 223 ASP A N 1
ATOM 1726 C CA . ASP A 1 223 ? 10.195 -5.710 -5.047 1.00 92.62 223 ASP A CA 1
ATOM 1727 C C . ASP A 1 223 ? 9.529 -6.913 -5.725 1.00 92.62 223 ASP A C 1
ATOM 1729 O O . ASP A 1 223 ? 9.958 -7.332 -6.800 1.00 92.62 223 ASP A O 1
ATOM 1733 N N . ALA A 1 224 ? 8.441 -7.442 -5.151 1.00 96.50 224 ALA A N 1
ATOM 1734 C CA . ALA A 1 224 ? 7.669 -8.534 -5.743 1.00 96.50 224 ALA A CA 1
ATOM 1735 C C . ALA A 1 224 ? 7.213 -8.224 -7.182 1.00 96.50 224 ALA A C 1
ATOM 1737 O O . ALA A 1 224 ? 7.168 -9.123 -8.021 1.00 96.50 224 ALA A O 1
ATOM 1738 N N . VAL A 1 225 ? 6.926 -6.957 -7.497 1.00 97.19 225 VAL A N 1
ATOM 1739 C CA . VAL A 1 225 ? 6.562 -6.532 -8.856 1.00 97.19 225 VAL A CA 1
ATOM 1740 C C . VAL A 1 225 ? 7.740 -6.724 -9.816 1.00 97.19 225 VAL A C 1
ATOM 1742 O O . VAL A 1 225 ? 7.582 -7.304 -10.889 1.00 97.19 225 VAL A O 1
ATOM 1745 N N . GLY A 1 226 ? 8.937 -6.293 -9.414 1.00 95.88 226 GLY A N 1
ATOM 1746 C CA . GLY A 1 226 ? 10.152 -6.346 -10.229 1.00 95.88 226 GLY A CA 1
ATOM 1747 C C . GLY A 1 226 ? 10.939 -7.659 -10.157 1.00 95.88 226 GLY A C 1
ATOM 1748 O O . GLY A 1 226 ? 11.897 -7.817 -10.913 1.00 95.88 226 GLY A O 1
ATOM 1749 N N . ARG A 1 227 ? 10.575 -8.602 -9.279 1.00 96.38 227 ARG A N 1
ATOM 1750 C CA . ARG A 1 227 ? 11.344 -9.830 -9.011 1.00 96.38 227 ARG A CA 1
ATOM 1751 C C . ARG A 1 227 ? 11.638 -10.606 -10.295 1.00 96.38 227 ARG A C 1
ATOM 1753 O O . ARG A 1 227 ? 10.723 -10.977 -11.021 1.00 96.38 227 ARG A O 1
ATOM 1760 N N . SER A 1 228 ? 12.919 -10.833 -10.588 1.00 95.19 228 SER A N 1
ATOM 1761 C CA . SER A 1 228 ? 13.399 -11.508 -11.812 1.00 95.19 228 SER A CA 1
ATOM 1762 C C . SER A 1 228 ? 13.020 -10.835 -13.144 1.00 95.19 228 SER A C 1
ATOM 1764 O O . SER A 1 228 ? 13.454 -11.294 -14.198 1.00 95.19 228 SER A O 1
ATOM 1766 N N . ALA A 1 229 ? 12.267 -9.734 -13.113 1.00 95.69 229 ALA A N 1
ATOM 1767 C CA . ALA A 1 229 ? 11.883 -8.946 -14.275 1.00 95.69 229 ALA A CA 1
ATOM 1768 C C . ALA A 1 229 ? 12.735 -7.679 -14.418 1.00 95.69 229 ALA A C 1
ATOM 1770 O O . ALA A 1 229 ? 12.939 -7.204 -15.529 1.00 95.69 229 ALA A O 1
ATOM 1771 N N . CYS A 1 230 ? 13.228 -7.132 -13.309 1.00 94.50 230 CYS A N 1
ATOM 1772 C CA . CYS A 1 230 ? 13.978 -5.887 -13.249 1.00 94.50 230 CYS A CA 1
ATOM 1773 C C . CYS A 1 230 ? 15.432 -6.148 -12.852 1.00 94.50 230 CYS A C 1
ATOM 1775 O O . CYS A 1 230 ? 15.701 -6.862 -11.885 1.00 94.50 230 CYS A O 1
ATOM 1777 N N . ALA A 1 231 ? 16.368 -5.555 -13.588 1.00 93.31 231 ALA A N 1
ATOM 1778 C CA . ALA A 1 231 ? 17.792 -5.592 -13.279 1.00 93.31 231 ALA A CA 1
ATOM 1779 C C . ALA A 1 231 ? 18.466 -4.262 -13.656 1.00 93.31 231 ALA A C 1
ATOM 1781 O O . ALA A 1 231 ? 18.013 -3.595 -14.589 1.00 93.31 231 ALA A O 1
ATOM 1782 N N . PRO A 1 232 ? 19.561 -3.868 -12.987 1.00 92.56 232 PRO A N 1
ATOM 1783 C CA . PRO A 1 232 ? 20.368 -2.739 -13.436 1.00 92.56 232 PRO A CA 1
ATOM 1784 C C . PRO A 1 232 ? 21.028 -3.040 -14.795 1.00 92.56 232 PRO A C 1
ATOM 1786 O O . PRO A 1 232 ? 21.504 -4.149 -15.037 1.00 92.56 232 PRO A O 1
ATOM 1789 N N . LEU A 1 233 ? 21.099 -2.033 -15.665 1.00 91.44 233 LEU A N 1
ATOM 1790 C CA . LEU A 1 233 ? 21.732 -2.067 -16.984 1.00 91.44 233 LEU A CA 1
ATOM 1791 C C . LEU A 1 233 ? 22.913 -1.081 -17.012 1.00 91.44 233 LEU A C 1
ATOM 1793 O O . LEU A 1 233 ? 22.745 0.063 -17.431 1.00 91.44 233 LEU A O 1
ATOM 1797 N N . PRO A 1 234 ? 24.111 -1.488 -16.556 1.00 87.94 234 PRO A N 1
ATOM 1798 C CA . PRO A 1 234 ? 25.260 -0.585 -16.432 1.00 87.94 234 PRO A CA 1
ATOM 1799 C C . PRO A 1 234 ? 25.822 -0.120 -17.784 1.00 87.94 234 PRO A C 1
ATOM 1801 O O . PRO A 1 234 ? 26.432 0.943 -17.863 1.00 87.94 234 PRO A O 1
ATOM 1804 N N . HIS A 1 235 ? 25.604 -0.897 -18.847 1.00 87.75 235 HIS A 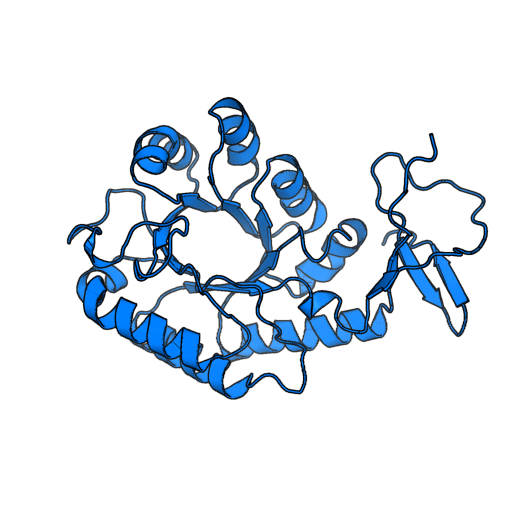N 1
ATOM 1805 C CA . HIS A 1 235 ? 26.069 -0.602 -20.203 1.00 87.75 235 HIS A CA 1
ATOM 1806 C C . HIS A 1 235 ? 24.874 -0.587 -21.166 1.00 87.75 235 HIS A C 1
ATOM 1808 O O . HIS A 1 235 ? 24.667 -1.558 -21.900 1.00 87.75 235 HIS A O 1
ATOM 1814 N N . PRO A 1 236 ? 24.025 0.459 -21.118 1.00 85.62 236 PRO A N 1
ATOM 1815 C CA . PRO A 1 236 ? 22.889 0.559 -22.019 1.00 85.62 236 PRO A CA 1
ATOM 1816 C C . PRO A 1 236 ? 23.372 0.723 -23.471 1.00 85.62 236 PRO A C 1
ATOM 1818 O O . PRO A 1 236 ? 24.401 1.363 -23.700 1.00 85.62 236 PRO A O 1
ATOM 1821 N N . PRO A 1 237 ? 22.647 0.172 -24.460 1.00 85.25 237 PRO A N 1
ATOM 1822 C CA . PRO A 1 237 ? 22.948 0.434 -25.862 1.00 85.25 237 PRO A CA 1
ATOM 1823 C C . PRO A 1 237 ? 22.820 1.932 -26.157 1.00 85.25 237 PRO A C 1
ATOM 1825 O O . PRO A 1 237 ? 21.980 2.612 -25.562 1.00 85.25 237 PRO A O 1
ATOM 1828 N N . GLU A 1 238 ? 23.636 2.442 -27.084 1.00 80.19 238 GLU A N 1
ATOM 1829 C CA . GLU A 1 238 ? 23.554 3.845 -27.491 1.00 80.19 238 GLU A CA 1
ATOM 1830 C C . GLU A 1 238 ? 22.152 4.170 -28.006 1.00 80.19 238 GLU A C 1
ATOM 1832 O O . GLU A 1 238 ? 21.596 3.479 -28.865 1.00 80.19 238 GLU A O 1
ATOM 1837 N N . PHE A 1 239 ? 21.584 5.247 -27.470 1.00 77.00 239 PHE A N 1
ATOM 1838 C CA . PHE A 1 239 ? 20.276 5.732 -27.858 1.00 77.00 239 PHE A CA 1
ATOM 1839 C C . PHE A 1 239 ? 20.390 7.202 -28.278 1.00 77.00 239 PHE A C 1
ATOM 1841 O O . PHE A 1 239 ? 20.817 8.028 -27.470 1.00 77.00 239 PHE A O 1
ATOM 1848 N N . PRO A 1 240 ? 20.032 7.556 -29.529 1.00 74.00 240 PRO A N 1
ATOM 1849 C CA . PRO A 1 240 ? 20.257 8.901 -30.060 1.00 74.00 240 PRO A CA 1
ATOM 1850 C C . PRO A 1 240 ? 19.367 9.980 -29.429 1.00 74.00 240 PRO A C 1
ATOM 1852 O O . PRO A 1 240 ? 19.618 11.165 -29.636 1.00 74.00 240 PRO A O 1
ATOM 1855 N N . PHE A 1 241 ? 18.339 9.597 -28.666 1.00 77.00 241 PHE A N 1
ATOM 1856 C CA . PHE A 1 241 ? 17.452 10.531 -27.981 1.00 77.00 241 PHE A CA 1
ATOM 1857 C C . PHE A 1 241 ? 17.647 10.413 -26.466 1.00 77.00 241 PHE A C 1
ATOM 1859 O O . PHE A 1 241 ? 17.466 9.333 -25.917 1.00 77.00 241 PHE A O 1
ATOM 1866 N N . PRO A 1 242 ? 18.006 11.483 -25.745 1.00 75.94 242 PRO A N 1
ATOM 1867 C CA . PRO A 1 242 ? 18.095 11.404 -24.294 1.00 75.94 242 PRO A CA 1
ATOM 1868 C C . PRO A 1 242 ? 16.707 11.162 -23.682 1.00 75.94 242 PRO A C 1
ATOM 1870 O O . PRO A 1 242 ? 15.692 11.625 -24.209 1.00 75.94 242 PRO A O 1
ATOM 1873 N N . PHE A 1 243 ? 16.658 10.464 -22.545 1.00 80.44 243 PHE A N 1
ATOM 1874 C CA . PHE A 1 243 ? 15.440 10.428 -21.734 1.00 80.44 243 PHE A CA 1
ATOM 1875 C C . PHE A 1 243 ? 15.091 11.857 -21.284 1.00 80.44 243 PHE A C 1
ATOM 1877 O O . PHE A 1 243 ? 16.009 12.629 -20.985 1.00 80.44 243 PHE A O 1
ATOM 1884 N N . PRO A 1 244 ? 13.798 12.231 -21.226 1.00 80.56 244 PRO A N 1
ATOM 1885 C CA . PRO A 1 244 ? 13.418 13.550 -20.741 1.00 80.56 244 PRO A CA 1
ATOM 1886 C C . PRO A 1 244 ? 13.925 13.782 -19.313 1.00 80.56 244 PRO A C 1
ATOM 1888 O O . PRO A 1 244 ? 14.048 12.845 -18.522 1.00 80.56 244 PRO A O 1
ATOM 1891 N N . GLU A 1 245 ? 14.197 15.037 -18.963 1.00 80.19 245 GLU A N 1
ATOM 1892 C CA . GLU A 1 245 ? 14.669 15.382 -17.622 1.00 80.19 245 GLU A CA 1
ATOM 1893 C C . GLU A 1 245 ? 13.690 14.878 -16.545 1.00 80.19 245 GLU A C 1
ATOM 1895 O O . GLU A 1 245 ? 12.473 15.045 -16.648 1.00 80.19 245 GLU A O 1
ATOM 1900 N N . GLY A 1 246 ? 14.225 14.198 -15.528 1.00 79.69 246 GLY A N 1
ATOM 1901 C CA . GLY A 1 246 ? 13.440 13.591 -14.451 1.00 79.69 246 GLY A CA 1
ATOM 1902 C C . GLY A 1 246 ? 12.770 12.251 -14.789 1.00 79.69 246 GLY A C 1
ATOM 1903 O O . GLY A 1 246 ? 12.185 11.647 -13.888 1.00 79.69 246 GLY A O 1
ATOM 1904 N N . TYR A 1 247 ? 12.858 11.751 -16.030 1.00 82.94 247 TYR A N 1
ATOM 1905 C CA . TYR A 1 247 ? 12.408 10.397 -16.374 1.00 82.94 247 TYR A CA 1
ATOM 1906 C C . TYR A 1 247 ? 13.456 9.348 -15.983 1.00 82.94 247 TYR A C 1
ATOM 1908 O O . TYR A 1 247 ? 14.634 9.512 -16.308 1.00 82.94 247 TYR A O 1
ATOM 1916 N N . PRO A 1 248 ? 13.054 8.242 -15.327 1.00 86.88 248 PRO A N 1
ATOM 1917 C CA . PRO A 1 248 ? 13.960 7.144 -15.059 1.00 86.88 248 PRO A CA 1
ATOM 1918 C C . PRO A 1 248 ? 14.348 6.504 -16.399 1.00 86.88 248 PRO A C 1
ATOM 1920 O O . PRO A 1 248 ? 13.461 6.190 -17.203 1.00 86.88 248 PRO A O 1
ATOM 1923 N N . PRO A 1 249 ? 15.647 6.299 -16.665 1.00 89.31 249 PRO A N 1
ATOM 1924 C CA . PRO A 1 249 ? 16.077 5.626 -17.876 1.00 89.31 249 PRO A CA 1
ATOM 1925 C C . PRO A 1 249 ? 15.688 4.145 -17.795 1.00 89.31 249 PRO A C 1
ATOM 1927 O O . PRO A 1 249 ? 16.264 3.373 -17.027 1.00 89.31 249 PRO A O 1
ATOM 1930 N N . ILE A 1 250 ? 14.679 3.757 -18.578 1.00 91.81 250 ILE A N 1
ATOM 1931 C CA . ILE A 1 250 ? 14.133 2.396 -18.622 1.00 91.81 250 ILE A CA 1
ATOM 1932 C C . ILE A 1 250 ? 14.359 1.804 -20.008 1.00 91.81 250 ILE A C 1
ATOM 1934 O O . ILE A 1 250 ? 14.022 2.398 -21.032 1.00 91.81 250 ILE A O 1
ATOM 1938 N N . TYR A 1 251 ? 14.881 0.588 -20.014 1.00 93.62 251 TYR A N 1
ATOM 1939 C CA . TYR A 1 251 ? 15.044 -0.274 -21.168 1.00 93.62 251 TYR A CA 1
ATOM 1940 C C . TYR A 1 251 ? 14.179 -1.517 -20.996 1.00 93.62 251 TYR A C 1
ATOM 1942 O O . TYR A 1 251 ? 13.923 -1.960 -19.880 1.00 93.62 251 TYR A O 1
ATOM 1950 N N . VAL A 1 252 ? 13.753 -2.107 -22.106 1.00 94.25 252 VAL A N 1
ATOM 1951 C CA . VAL A 1 252 ? 13.039 -3.381 -22.134 1.00 94.25 252 VAL A CA 1
ATOM 1952 C C . VAL A 1 252 ? 13.824 -4.426 -22.910 1.00 94.25 252 VAL A C 1
ATOM 1954 O O . VAL A 1 252 ? 14.506 -4.095 -23.886 1.00 94.25 252 VAL A O 1
ATOM 1957 N N . LYS A 1 253 ? 13.731 -5.690 -22.488 1.00 93.81 253 LYS A N 1
ATOM 1958 C CA . LYS A 1 253 ? 14.353 -6.805 -23.212 1.00 93.81 253 LYS A CA 1
ATOM 1959 C C . LYS A 1 253 ? 13.768 -6.940 -24.621 1.00 93.81 253 LYS A C 1
ATOM 1961 O O . LYS A 1 253 ? 12.559 -6.834 -24.824 1.00 93.81 253 LYS A O 1
ATOM 1966 N N . GLN A 1 254 ? 14.638 -7.204 -25.591 1.00 87.94 254 GLN A N 1
ATOM 1967 C CA . GLN A 1 254 ? 14.278 -7.530 -26.969 1.00 87.94 254 GLN A CA 1
ATOM 1968 C C . GLN A 1 254 ? 15.238 -8.608 -27.486 1.00 87.94 254 GLN A C 1
ATOM 1970 O O . GLN A 1 254 ? 16.374 -8.314 -27.859 1.00 87.94 254 GLN A O 1
ATOM 1975 N N . GLY A 1 255 ? 14.797 -9.869 -27.492 1.00 86.25 255 GLY A N 1
ATOM 1976 C CA . GLY A 1 255 ? 15.687 -11.000 -27.772 1.00 86.25 255 GLY A CA 1
ATOM 1977 C C . GLY A 1 255 ? 16.842 -11.048 -26.765 1.00 86.25 255 GLY A C 1
ATOM 1978 O O . GLY A 1 255 ? 16.614 -10.986 -25.561 1.00 86.25 255 GLY A O 1
ATOM 1979 N N . SER A 1 256 ? 18.083 -11.111 -27.254 1.00 83.56 256 SER A N 1
ATOM 1980 C CA . SER A 1 256 ? 19.294 -11.029 -26.421 1.00 83.56 256 SER A CA 1
ATOM 1981 C C . SER A 1 256 ? 19.733 -9.595 -26.092 1.00 83.56 256 SER A C 1
ATOM 1983 O O . SER A 1 256 ? 20.745 -9.413 -25.419 1.00 83.56 256 SER A O 1
ATOM 1985 N N . GLY A 1 257 ? 19.031 -8.583 -26.607 1.00 88.88 257 GLY A N 1
ATOM 1986 C CA . GLY A 1 257 ? 19.375 -7.172 -26.459 1.00 88.88 257 GLY A CA 1
ATOM 1987 C C . GLY A 1 257 ? 18.413 -6.397 -25.562 1.00 88.88 257 GLY A C 1
ATOM 1988 O O . GLY A 1 257 ? 17.484 -6.937 -24.956 1.00 88.88 257 GLY A O 1
ATOM 1989 N N . ALA A 1 258 ? 18.635 -5.089 -25.517 1.00 92.38 258 ALA A N 1
ATOM 1990 C CA . ALA A 1 258 ? 17.796 -4.128 -24.825 1.00 92.38 258 ALA A CA 1
ATOM 1991 C C . ALA A 1 258 ? 17.415 -3.007 -25.793 1.00 92.38 258 ALA A C 1
ATOM 1993 O O . ALA A 1 258 ? 18.206 -2.629 -26.655 1.00 92.38 258 ALA A O 1
ATOM 1994 N N . ARG A 1 259 ? 16.220 -2.448 -25.632 1.00 91.69 259 ARG A N 1
ATOM 1995 C CA . ARG A 1 259 ? 15.811 -1.219 -26.319 1.00 91.69 259 ARG A CA 1
ATOM 1996 C C . ARG A 1 259 ? 15.206 -0.242 -25.315 1.00 91.69 259 ARG A C 1
ATOM 1998 O O . ARG A 1 259 ? 14.616 -0.701 -24.339 1.00 91.69 259 ARG A O 1
ATOM 2005 N N . PRO A 1 260 ? 15.306 1.073 -25.528 1.00 90.25 260 PRO A N 1
ATOM 2006 C CA . PRO A 1 260 ? 14.635 2.045 -24.676 1.00 90.25 260 PRO A CA 1
ATOM 2007 C C . PRO A 1 260 ? 13.129 1.787 -24.621 1.00 90.25 260 PRO A C 1
ATOM 2009 O O . PRO A 1 260 ? 12.503 1.419 -25.623 1.00 90.25 260 PRO A O 1
ATOM 2012 N N . PHE A 1 261 ? 12.543 1.994 -23.447 1.00 89.25 261 PHE A N 1
ATOM 2013 C CA . PHE A 1 261 ? 11.100 1.968 -23.283 1.00 89.25 261 PHE A CA 1
ATOM 2014 C C . PHE A 1 261 ? 10.493 3.248 -23.868 1.00 89.25 261 PHE A C 1
ATOM 2016 O O . PHE A 1 261 ? 10.461 4.297 -23.231 1.00 89.25 261 PHE A O 1
ATOM 2023 N N . SER A 1 262 ? 10.017 3.155 -25.106 1.00 77.00 262 SER A N 1
ATOM 2024 C CA . SER A 1 262 ? 9.115 4.135 -25.706 1.00 77.00 262 SER A CA 1
ATOM 2025 C C . SER A 1 262 ? 7.695 3.844 -25.212 1.00 77.00 262 SER A C 1
ATOM 2027 O O . SER A 1 262 ? 7.246 2.706 -25.350 1.00 77.00 262 SER A O 1
ATOM 2029 N N . HIS A 1 263 ? 7.036 4.839 -24.614 1.00 68.44 263 HIS A N 1
ATOM 2030 C CA . HIS A 1 263 ? 5.706 4.740 -23.996 1.00 68.44 263 HIS A CA 1
ATOM 2031 C C . HIS A 1 263 ? 4.640 4.042 -24.869 1.00 68.44 263 HIS A C 1
ATOM 2033 O O . HIS A 1 263 ? 4.783 3.971 -26.091 1.00 68.44 263 HIS A O 1
ATOM 2039 N N . PHE A 1 264 ? 3.578 3.552 -24.215 1.00 52.03 264 PHE A N 1
ATOM 2040 C CA . PHE A 1 264 ? 2.314 3.183 -24.865 1.00 52.03 264 PHE A CA 1
ATOM 2041 C C . PHE A 1 264 ? 1.504 4.426 -25.232 1.00 52.03 264 PHE A C 1
ATOM 2043 O O . PHE A 1 264 ? 1.555 5.401 -24.445 1.00 52.03 264 PHE A O 1
#